Protein AF-0000000084522392 (afdb_homodimer)

Sequence (200 aa):
MKLTELQIQESIAELSGWKRKDEKWIEKKYRFKEFLDGIEFVNQVAHLSERLVHHPMIAIDYKLVTLRLTTWSAGGLTELDIQSAREMDEIYKRQQAPLIMKLTELQIQESIAELSGWKRKDEKWIEKKYRFKEFLDGIEFVNQVAHLSERLVHHPMIAIDYKLVTLRLTTWSAGGLTELDIQSAREMDEIYKRQQAPLI

Organism: Aneurinibacillus migulanus (NCBI:txid47500)

Solvent-accessible surface area (backbone atoms only — not comparable to full-atom values): 10961 Å² total; per-residue (Å²): 113,61,56,49,74,68,55,46,53,56,53,42,73,72,36,84,76,46,38,78,41,85,91,38,33,38,35,35,77,46,81,41,95,42,49,67,56,39,52,50,50,50,52,53,48,49,54,52,19,61,75,67,71,53,68,49,39,38,35,34,56,61,32,35,38,36,42,33,37,49,34,76,92,63,71,16,43,30,65,66,41,54,54,48,51,54,52,48,49,50,52,52,54,60,69,67,44,72,82,125,113,60,56,49,73,67,57,46,52,57,53,42,72,71,37,83,75,45,38,77,41,82,91,37,31,36,34,37,77,46,79,41,96,41,50,66,57,38,51,50,51,50,51,54,46,50,54,51,19,61,74,68,72,51,68,50,39,38,36,36,54,62,33,35,37,35,41,32,37,50,33,76,92,62,71,18,41,29,66,65,43,55,52,48,51,54,52,47,49,50,53,52,53,59,68,68,44,72,83,123

InterPro domains:
  IPR001533 Pterin 4 alpha carbinolamine dehydratase [PF01329] (2-91)
  IPR001533 Pterin 4 alpha carbinolamine dehydratase [PTHR12599] (13-94)
  IPR036428 Pterin 4 alpha carbinolamine dehydratase superfamily [G3DSA:3.30.1360.20] (1-98)
  IPR036428 Pterin 4 alpha carbinolamine dehydratase superfamily [SSF55248] (2-93)

Structure (mmCIF, N/CA/C/O backbone):
data_AF-0000000084522392-model_v1
#
loop_
_entity.id
_entity.type
_entity.pdbx_description
1 polymer '4a-hydroxytetrahydrobiopterin dehydratase'
#
loop_
_atom_site.group_PDB
_atom_site.id
_atom_site.type_symbol
_atom_site.label_atom_id
_atom_site.label_alt_id
_atom_site.label_comp_id
_atom_site.label_asym_id
_atom_site.label_entity_id
_atom_site.label_seq_id
_atom_site.pdbx_PDB_ins_code
_atom_site.Cartn_x
_atom_site.Cartn_y
_atom_site.Cartn_z
_atom_site.occupancy
_atom_site.B_iso_or_equiv
_atom_site.auth_seq_id
_atom_site.auth_comp_id
_atom_site.auth_asym_id
_atom_site.auth_atom_id
_atom_site.pdbx_PDB_model_num
ATOM 1 N N . MET A 1 1 ? 7.266 21.75 13.789 1 91.62 1 MET A N 1
ATOM 2 C CA . MET A 1 1 ? 7.383 21.453 15.211 1 91.62 1 MET A CA 1
ATOM 3 C C . MET A 1 1 ? 6.445 20.328 15.609 1 91.62 1 MET A C 1
ATOM 5 O O . MET A 1 1 ? 5.324 20.234 15.109 1 91.62 1 MET A O 1
ATOM 9 N N . LYS A 1 2 ? 7 19.516 16.578 1 96.88 2 LYS A N 1
ATOM 10 C CA . LYS A 1 2 ? 6.172 18.422 17.078 1 96.88 2 LYS A CA 1
ATOM 11 C C . LYS A 1 2 ? 4.992 18.969 17.891 1 96.88 2 LYS A C 1
ATOM 13 O O . LYS A 1 2 ? 5.148 19.875 18.688 1 96.88 2 LYS A O 1
ATOM 18 N N . LEU A 1 3 ? 3.824 18.391 17.672 1 97.38 3 LEU A N 1
ATOM 19 C CA . LEU A 1 3 ? 2.621 18.797 18.406 1 97.38 3 LEU A CA 1
ATOM 20 C C . LEU A 1 3 ? 2.639 18.25 19.828 1 97.38 3 LEU A C 1
ATOM 22 O O . LEU A 1 3 ? 3.197 17.188 20.078 1 97.38 3 LEU A O 1
ATOM 26 N N . THR A 1 4 ? 1.979 18.938 20.703 1 96.06 4 THR A N 1
ATOM 27 C CA . THR A 1 4 ? 1.782 18.453 22.062 1 96.06 4 THR A CA 1
ATOM 28 C C . THR A 1 4 ? 0.646 17.438 22.109 1 96.06 4 THR A C 1
ATOM 30 O O . THR A 1 4 ? -0.161 17.344 21.172 1 96.06 4 THR A O 1
ATOM 33 N N . GLU A 1 5 ? 0.667 16.688 23.203 1 95.56 5 GLU A N 1
ATOM 34 C CA . GLU A 1 5 ? -0.391 15.703 23.359 1 95.56 5 GLU A CA 1
ATOM 35 C C . GLU A 1 5 ? -1.771 16.344 23.312 1 95.56 5 GLU A C 1
ATOM 37 O O . GLU A 1 5 ? -2.697 15.797 22.703 1 95.56 5 GLU A O 1
ATOM 42 N N . LEU A 1 6 ? -1.962 17.484 23.891 1 96.12 6 LEU A N 1
ATOM 43 C CA . LEU A 1 6 ? -3.234 18.203 23.875 1 96.12 6 LEU A CA 1
ATOM 44 C C . LEU A 1 6 ? -3.592 18.625 22.453 1 96.12 6 LEU A C 1
ATOM 46 O O . LEU A 1 6 ? -4.738 18.469 22.016 1 96.12 6 LEU A O 1
ATOM 50 N N . GLN A 1 7 ? -2.625 19.172 21.703 1 96.44 7 GLN A N 1
ATOM 51 C CA . GLN A 1 7 ? -2.834 19.562 20.312 1 96.44 7 GLN A CA 1
ATOM 52 C C . GLN A 1 7 ? -3.23 18.375 19.453 1 96.44 7 GLN A C 1
ATOM 54 O O . GLN A 1 7 ? -4.109 18.484 18.594 1 96.44 7 GLN A O 1
ATOM 59 N N . ILE A 1 8 ? -2.615 17.266 19.672 1 95.81 8 ILE A N 1
ATOM 60 C CA . ILE A 1 8 ? -2.893 16.047 18.922 1 95.81 8 ILE A CA 1
ATOM 61 C C . ILE A 1 8 ? -4.324 15.586 19.203 1 95.81 8 ILE A C 1
ATOM 63 O O . ILE A 1 8 ? -5.074 15.289 18.266 1 95.81 8 ILE A O 1
ATOM 67 N N . GLN A 1 9 ? -4.652 15.547 20.422 1 94.5 9 GLN A N 1
ATOM 68 C CA . GLN A 1 9 ? -5.992 15.117 20.812 1 94.5 9 GLN A CA 1
ATOM 69 C C . GLN A 1 9 ? -7.059 16 20.172 1 94.5 9 GLN A C 1
ATOM 71 O O . GLN A 1 9 ? -8.055 15.5 19.656 1 94.5 9 GLN A O 1
ATOM 76 N N . GLU A 1 10 ? -6.848 17.281 20.203 1 95.94 10 GLU A N 1
ATOM 77 C CA . GLU A 1 10 ? -7.789 18.219 19.609 1 95.94 10 GLU A CA 1
ATOM 78 C C . GLU A 1 10 ? -7.875 18.047 18.094 1 95.94 10 GLU A C 1
ATOM 80 O O . GLU A 1 10 ? -8.969 18.078 17.531 1 95.94 10 GLU A O 1
ATOM 85 N N . SER A 1 11 ? -6.711 17.906 17.5 1 95.69 11 SER A N 1
ATOM 86 C CA . SER A 1 11 ? -6.656 17.766 16.047 1 95.69 11 SER A CA 1
ATOM 87 C C . SER A 1 11 ? -7.309 16.469 15.594 1 95.69 11 SER A C 1
ATOM 89 O O . SER A 1 11 ? -8.078 16.453 14.633 1 95.69 11 SER A O 1
ATOM 91 N N . ILE A 1 12 ? -7.051 15.359 16.266 1 95.19 12 ILE A N 1
ATOM 92 C CA . ILE A 1 12 ? -7.562 14.047 15.891 1 95.19 12 ILE A CA 1
ATOM 93 C C . ILE A 1 12 ? -9.078 14.016 16.078 1 95.19 12 ILE A C 1
ATOM 95 O O . ILE A 1 12 ? -9.789 13.383 15.289 1 95.19 12 ILE A O 1
ATOM 99 N N . ALA A 1 13 ? -9.539 14.742 17.062 1 95.19 13 ALA A N 1
ATOM 100 C CA . ALA A 1 13 ? -10.977 14.812 17.312 1 95.19 13 ALA A CA 1
ATOM 101 C C . ALA A 1 13 ? -11.711 15.414 16.125 1 95.19 13 ALA A C 1
ATOM 103 O O . ALA A 1 13 ? -12.891 15.117 15.906 1 95.19 13 ALA A O 1
ATOM 104 N N . GLU A 1 14 ? -11.023 16.188 15.367 1 95.12 14 GLU A N 1
ATOM 105 C CA . GLU A 1 14 ? -11.633 16.844 14.219 1 95.12 14 GLU A CA 1
ATOM 106 C C . GLU A 1 14 ? -11.5 16 12.953 1 95.12 14 GLU A C 1
ATOM 108 O O . GLU A 1 14 ? -12.133 16.297 11.938 1 95.12 14 GLU A O 1
ATOM 113 N N . LEU A 1 15 ? -10.688 15.016 13.008 1 95.75 15 LEU A N 1
ATOM 114 C CA . LEU A 1 15 ? -10.438 14.133 11.875 1 95.75 15 LEU A CA 1
ATOM 115 C C . LEU A 1 15 ? -11.281 12.867 11.977 1 95.75 15 LEU A C 1
ATOM 117 O O . LEU A 1 15 ? -10.961 11.969 12.758 1 95.75 15 LEU A O 1
ATOM 121 N N . SER A 1 16 ? -12.273 12.773 11.258 1 93.12 16 SER A N 1
ATOM 122 C CA . SER A 1 16 ? -13.164 11.617 11.328 1 93.12 16 SER A CA 1
ATOM 123 C C . SER A 1 16 ? -12.438 10.336 10.93 1 93.12 16 SER A C 1
ATOM 125 O O . SER A 1 16 ? -11.859 10.258 9.844 1 93.12 16 SER A O 1
ATOM 127 N N . GLY A 1 17 ? -12.43 9.367 11.883 1 97.19 17 GLY A N 1
ATOM 128 C CA . GLY A 1 17 ? -11.961 8.031 11.539 1 97.19 17 GLY A CA 1
ATOM 129 C C . GLY A 1 17 ? -10.477 7.836 11.789 1 97.19 17 GLY A C 1
ATOM 130 O O . GLY A 1 17 ? -9.984 6.703 11.82 1 97.19 17 GLY A O 1
ATOM 131 N N . TRP A 1 18 ? -9.727 8.898 11.945 1 98.44 18 TRP A N 1
ATOM 132 C CA . TRP A 1 18 ? -8.312 8.781 12.289 1 98.44 18 TRP A CA 1
ATOM 133 C C . TRP A 1 18 ? -8.141 8.469 13.773 1 98.44 18 TRP A C 1
ATOM 135 O O . TRP A 1 18 ? -8.852 9.016 14.617 1 98.44 18 TRP A O 1
ATOM 145 N N . LYS A 1 19 ? -7.227 7.609 14.039 1 97.38 19 LYS A N 1
ATOM 146 C CA . LYS A 1 19 ? -6.953 7.211 15.414 1 97.38 19 LYS A CA 1
ATOM 147 C C . LYS A 1 19 ? -5.453 7.25 15.711 1 97.38 19 LYS A C 1
ATOM 149 O O . LYS A 1 19 ? -4.633 7.086 14.805 1 97.38 19 LYS A O 1
ATOM 154 N N . ARG A 1 20 ? -5.219 7.379 16.938 1 95.75 20 ARG A N 1
ATOM 155 C CA . ARG A 1 20 ? -3.832 7.266 17.375 1 95.75 20 ARG A CA 1
ATOM 156 C C . ARG A 1 20 ? -3.359 5.816 17.328 1 95.75 20 ARG A C 1
ATOM 158 O O . ARG A 1 20 ? -4.094 4.906 17.719 1 95.75 20 ARG A O 1
ATOM 165 N N . LYS A 1 21 ? -2.246 5.715 16.75 1 94.56 21 LYS A N 1
ATOM 166 C CA . LYS A 1 21 ? -1.525 4.445 16.797 1 94.56 21 LYS A CA 1
ATOM 167 C C . LYS A 1 21 ? -0.198 4.602 17.547 1 94.56 21 LYS A C 1
ATOM 169 O O . LYS A 1 21 ? 0.669 5.367 17.109 1 94.56 21 LYS A O 1
ATOM 174 N N . ASP A 1 22 ? -0.098 3.947 18.625 1 88.69 22 ASP A N 1
ATOM 175 C CA . ASP A 1 22 ? 1.018 4.121 19.547 1 88.69 22 ASP A CA 1
ATOM 176 C C . ASP A 1 22 ? 1.24 5.602 19.875 1 88.69 22 ASP A C 1
ATOM 178 O O . ASP A 1 22 ? 0.281 6.363 20 1 88.69 22 ASP A O 1
ATOM 182 N N . GLU A 1 23 ? 2.518 6.184 20.062 1 87.75 23 GLU A N 1
ATOM 183 C CA . GLU A 1 23 ? 2.795 7.559 20.469 1 87.75 23 GLU A CA 1
ATOM 184 C C . GLU A 1 23 ? 3.092 8.445 19.266 1 87.75 23 GLU A C 1
ATOM 186 O O . GLU A 1 23 ? 2.93 9.664 19.328 1 87.75 23 GLU A O 1
ATOM 191 N N . LYS A 1 24 ? 3.326 7.809 18.172 1 95.5 24 LYS A N 1
ATOM 192 C CA . LYS A 1 24 ? 3.953 8.633 17.141 1 95.5 24 LYS A CA 1
ATOM 193 C C . LYS A 1 24 ? 3.111 8.656 15.867 1 95.5 24 LYS A C 1
ATOM 195 O O . LYS A 1 24 ? 3.383 9.438 14.953 1 95.5 24 LYS A O 1
ATOM 200 N N . TRP A 1 25 ? 2.01 7.836 15.867 1 97.88 25 TRP A N 1
ATOM 201 C CA . TRP A 1 25 ? 1.344 7.656 14.578 1 97.88 25 TRP A CA 1
ATOM 202 C C . TRP A 1 25 ? -0.15 7.941 14.695 1 97.88 25 TRP A C 1
ATOM 204 O O . TRP A 1 25 ? -0.742 7.758 15.758 1 97.88 25 TRP A O 1
ATOM 214 N N . ILE A 1 26 ? -0.669 8.406 13.594 1 98.38 26 ILE A N 1
ATOM 215 C CA . ILE A 1 26 ? -2.109 8.305 13.383 1 98.38 26 ILE A CA 1
ATOM 216 C C . ILE A 1 26 ? -2.395 7.395 12.188 1 98.38 26 ILE A C 1
ATOM 218 O O . ILE A 1 26 ? -1.556 7.258 11.297 1 98.38 26 ILE A O 1
ATOM 222 N N . GLU A 1 27 ? -3.551 6.797 12.234 1 98.81 27 GLU A N 1
ATOM 223 C CA . GLU A 1 27 ? -3.906 5.793 11.234 1 98.81 27 GLU A CA 1
ATOM 224 C C . GLU A 1 27 ? -5.387 5.871 10.883 1 98.81 27 GLU A C 1
ATOM 226 O O . GLU A 1 27 ? -6.223 6.168 11.734 1 98.81 27 GLU A O 1
ATOM 231 N N . LYS A 1 28 ? -5.707 5.637 9.648 1 98.81 28 LYS A N 1
ATOM 232 C CA . LYS A 1 28 ? -7.094 5.496 9.211 1 98.81 28 LYS A CA 1
ATOM 233 C C . LYS A 1 28 ? -7.223 4.434 8.125 1 98.81 28 LYS A C 1
ATOM 235 O O . LYS A 1 28 ? -6.344 4.301 7.27 1 98.81 28 LYS A O 1
ATOM 240 N N . LYS A 1 29 ? -8.312 3.723 8.164 1 98.88 29 LYS A N 1
ATOM 241 C CA . LYS A 1 29 ? -8.664 2.715 7.172 1 98.88 29 LYS A CA 1
ATOM 242 C C . LYS A 1 29 ? -9.766 3.215 6.246 1 98.88 29 LYS A C 1
ATOM 244 O O . LYS A 1 29 ? -10.719 3.852 6.699 1 98.88 29 LYS A O 1
ATOM 249 N N . TYR A 1 30 ? -9.578 2.994 5.02 1 98.88 30 TYR A N 1
ATOM 250 C CA . TYR A 1 30 ? -10.539 3.311 3.975 1 98.88 30 TYR A CA 1
ATOM 251 C C . TYR A 1 30 ? -10.992 2.049 3.244 1 98.88 30 TYR A C 1
ATOM 253 O O . TYR A 1 30 ? -10.156 1.259 2.791 1 98.88 30 TYR A O 1
ATOM 261 N N . ARG A 1 31 ? -12.297 1.868 3.078 1 98.69 31 ARG A N 1
ATOM 262 C CA . ARG A 1 31 ? -12.844 0.704 2.387 1 98.69 31 ARG A CA 1
ATOM 263 C C . ARG A 1 31 ? -13.43 1.095 1.036 1 98.69 31 ARG A C 1
ATOM 265 O O . ARG A 1 31 ? -13.992 2.184 0.889 1 98.69 31 ARG A O 1
ATOM 272 N N . PHE A 1 32 ? -13.25 0.181 0.11 1 98.81 32 PHE A N 1
ATOM 273 C CA . PHE A 1 32 ? -13.742 0.41 -1.243 1 98.81 32 PHE A CA 1
ATOM 274 C C . PHE A 1 32 ? -14.586 -0.766 -1.719 1 98.81 32 PHE A C 1
ATOM 276 O O . PHE A 1 32 ? -14.484 -1.87 -1.181 1 98.81 32 PHE A O 1
ATOM 283 N N . LYS A 1 33 ? -15.422 -0.567 -2.668 1 97.75 33 LYS A N 1
ATOM 284 C CA . LYS A 1 33 ? -16.266 -1.62 -3.234 1 97.75 33 LYS A CA 1
ATOM 285 C C . LYS A 1 33 ? -15.461 -2.512 -4.18 1 97.75 33 LYS A C 1
ATOM 287 O O . LYS A 1 33 ? -15.688 -3.723 -4.242 1 97.75 33 LYS A O 1
ATOM 292 N N . GLU A 1 34 ? -14.539 -1.899 -4.898 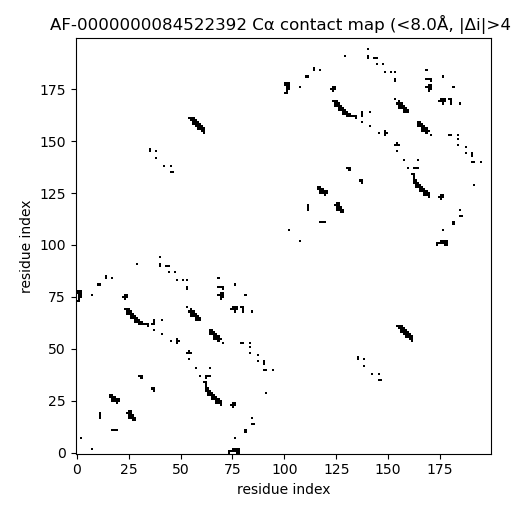1 98.44 34 GLU A N 1
ATOM 293 C CA . GLU A 1 34 ? -13.695 -2.619 -5.848 1 98.44 34 GLU A CA 1
ATOM 294 C C . GLU A 1 34 ? -12.219 -2.402 -5.551 1 98.44 34 GLU A C 1
ATOM 296 O O . GLU A 1 34 ? -11.82 -1.316 -5.121 1 98.44 34 GLU A O 1
ATOM 301 N N . PHE A 1 35 ? -11.438 -3.393 -5.926 1 98.81 35 PHE A N 1
ATOM 302 C CA . PHE A 1 35 ? -10 -3.379 -5.664 1 98.81 35 PHE A CA 1
ATOM 303 C C . PHE A 1 35 ? -9.336 -2.197 -6.359 1 98.81 35 PHE A C 1
ATOM 305 O O . PHE A 1 35 ? -8.586 -1.441 -5.734 1 98.81 35 PHE A O 1
ATOM 312 N N . LEU A 1 36 ? -9.68 -1.991 -7.582 1 98.88 36 LEU A N 1
ATOM 313 C CA . LEU A 1 36 ? -8.992 -0.96 -8.352 1 98.88 36 LEU A CA 1
ATOM 314 C C . LEU A 1 36 ? -9.445 0.432 -7.922 1 98.88 36 LEU A C 1
ATOM 316 O O . LEU A 1 36 ? -8.766 1.422 -8.195 1 98.88 36 LEU A O 1
ATOM 320 N N . ASP A 1 37 ? -10.594 0.579 -7.262 1 98.75 37 ASP A N 1
ATOM 321 C CA . ASP A 1 37 ? -10.961 1.863 -6.676 1 98.75 37 ASP A CA 1
ATOM 322 C C . ASP A 1 37 ? -9.992 2.254 -5.559 1 98.75 37 ASP A C 1
ATOM 324 O O . ASP A 1 37 ? -9.648 3.43 -5.414 1 98.75 37 ASP A O 1
ATOM 328 N N . GLY A 1 38 ? -9.641 1.281 -4.758 1 98.94 38 GLY A N 1
ATOM 329 C CA . GLY A 1 38 ? -8.633 1.534 -3.736 1 98.94 38 GLY A CA 1
ATOM 330 C C . GLY A 1 38 ? -7.289 1.936 -4.309 1 98.94 38 GLY A C 1
ATOM 331 O O . GLY A 1 38 ? -6.625 2.83 -3.781 1 98.94 38 GLY A O 1
ATOM 332 N N . ILE A 1 39 ? -6.949 1.281 -5.418 1 98.94 39 ILE A N 1
ATOM 333 C CA . ILE A 1 39 ? -5.691 1.598 -6.086 1 98.94 39 ILE A CA 1
ATOM 334 C C . ILE A 1 39 ? -5.734 3.031 -6.609 1 98.94 39 ILE A C 1
ATOM 336 O O . ILE A 1 39 ? -4.746 3.764 -6.512 1 98.94 39 ILE A O 1
ATOM 340 N N . GLU A 1 40 ? -6.852 3.404 -7.109 1 98.94 40 GLU A N 1
ATOM 341 C CA . GLU A 1 40 ? -7.004 4.777 -7.578 1 98.94 40 GLU A CA 1
ATOM 342 C C . GLU A 1 40 ? -6.867 5.773 -6.43 1 98.94 40 GLU A C 1
ATOM 344 O O . GLU A 1 40 ? -6.246 6.824 -6.582 1 98.94 40 GLU A O 1
ATOM 349 N N . PHE A 1 41 ? -7.461 5.512 -5.309 1 98.94 41 PHE A N 1
ATOM 350 C CA . PHE A 1 41 ? -7.305 6.328 -4.113 1 98.94 41 PHE A CA 1
ATOM 351 C C . PHE A 1 41 ? -5.832 6.473 -3.742 1 98.94 41 PHE A C 1
ATOM 353 O O . PHE A 1 41 ? -5.359 7.582 -3.484 1 98.94 41 PHE A O 1
ATOM 360 N N . VAL A 1 42 ? -5.098 5.391 -3.791 1 99 42 VAL A N 1
ATOM 361 C CA . VAL A 1 42 ? -3.676 5.379 -3.455 1 99 42 VAL A CA 1
ATOM 362 C C . VAL A 1 42 ? -2.906 6.262 -4.438 1 99 42 VAL A C 1
ATOM 364 O O . VAL A 1 42 ? -1.999 6.996 -4.039 1 99 42 VAL A O 1
ATOM 367 N N . ASN A 1 43 ? -3.287 6.18 -5.691 1 98.94 43 ASN A N 1
ATOM 368 C CA . ASN A 1 43 ? -2.656 7.043 -6.684 1 98.94 43 ASN A CA 1
ATOM 369 C C . ASN A 1 43 ? -2.84 8.516 -6.344 1 98.94 43 ASN A C 1
ATOM 371 O O . ASN A 1 43 ? -1.883 9.297 -6.395 1 98.94 43 ASN A O 1
ATOM 375 N N . GLN A 1 44 ? -4.012 8.875 -6 1 98.94 44 GLN A N 1
ATOM 376 C CA . GLN A 1 44 ? -4.301 10.266 -5.672 1 98.94 44 GLN A CA 1
ATOM 377 C C . GLN A 1 44 ? -3.578 10.695 -4.398 1 98.94 44 GLN A C 1
ATOM 379 O O . GLN A 1 44 ? -3.008 11.781 -4.34 1 98.94 44 GLN A O 1
ATOM 384 N N . VAL A 1 45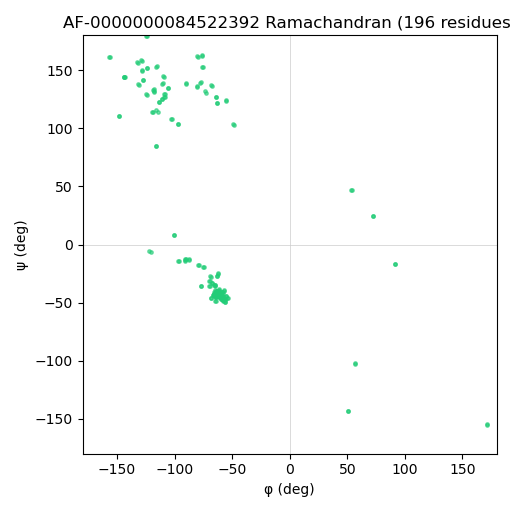 ? -3.605 9.875 -3.447 1 98.94 45 VAL A N 1
ATOM 385 C CA . VAL A 1 45 ? -2.898 10.125 -2.197 1 98.94 45 VAL A CA 1
ATOM 386 C C . VAL A 1 45 ? -1.405 10.297 -2.475 1 98.94 45 VAL A C 1
ATOM 388 O O . VAL A 1 45 ? -0.75 11.156 -1.883 1 98.94 45 VAL A O 1
ATOM 391 N N . ALA A 1 46 ? -0.855 9.5 -3.354 1 98.94 46 ALA A N 1
ATOM 392 C CA . ALA A 1 46 ? 0.568 9.555 -3.682 1 98.94 46 ALA A CA 1
ATOM 393 C C . ALA A 1 46 ? 0.943 10.898 -4.293 1 98.94 46 ALA A C 1
ATOM 395 O O . ALA A 1 46 ? 1.977 11.477 -3.951 1 98.94 46 ALA A O 1
ATOM 396 N N . HIS A 1 47 ? 0.146 11.336 -5.168 1 98.88 47 HIS A N 1
ATOM 397 C CA . HIS A 1 47 ? 0.429 12.625 -5.781 1 98.88 47 HIS A CA 1
ATOM 398 C C . HIS A 1 47 ? 0.323 13.758 -4.766 1 98.88 47 HIS A C 1
ATOM 400 O O . HIS A 1 47 ? 1.132 14.688 -4.781 1 98.88 47 HIS A O 1
ATOM 406 N N . LEU A 1 48 ? -0.689 13.734 -3.92 1 98.94 48 LEU A N 1
ATOM 407 C CA . LEU A 1 48 ? -0.77 14.688 -2.818 1 98.94 48 LEU A CA 1
ATOM 408 C C . LEU A 1 48 ? 0.5 14.648 -1.976 1 98.94 48 LEU A C 1
ATOM 410 O O . LEU A 1 48 ? 1.033 15.695 -1.604 1 98.94 48 LEU A O 1
ATOM 414 N N . SER A 1 49 ? 0.97 13.469 -1.634 1 98.88 49 SER A N 1
ATOM 415 C CA . SER A 1 49 ? 2.141 13.266 -0.786 1 98.88 49 SER A CA 1
ATOM 416 C C . SER A 1 49 ? 3.379 13.922 -1.386 1 98.88 49 SER A C 1
ATOM 418 O O . SER A 1 49 ? 4.18 14.523 -0.667 1 98.88 49 SER A O 1
ATOM 420 N N . GLU A 1 50 ? 3.498 13.781 -2.707 1 98.88 50 GLU A N 1
ATOM 421 C CA . GLU A 1 50 ? 4.613 14.43 -3.391 1 98.88 50 GLU A CA 1
ATOM 422 C C . GLU A 1 50 ? 4.512 15.945 -3.285 1 98.88 50 GLU A C 1
ATOM 424 O O . GLU A 1 50 ? 5.516 16.625 -3.055 1 98.88 50 GLU A O 1
ATOM 429 N N . ARG A 1 51 ? 3.307 16.453 -3.461 1 98.62 51 ARG A N 1
ATOM 430 C CA . ARG A 1 51 ? 3.09 17.891 -3.393 1 98.62 51 ARG A CA 1
ATOM 431 C C . ARG A 1 51 ? 3.428 18.438 -2.008 1 98.62 51 ARG A C 1
ATOM 433 O O . ARG A 1 51 ? 4.039 19.5 -1.883 1 98.62 51 ARG A O 1
ATOM 440 N N . LEU A 1 52 ? 3.084 17.719 -1.008 1 98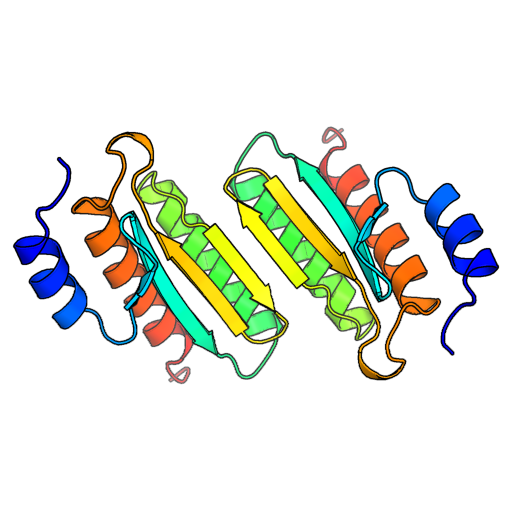.38 52 LEU A N 1
ATOM 441 C CA . LEU A 1 52 ? 3.271 18.156 0.371 1 98.38 52 LEU A CA 1
ATOM 442 C C . LEU A 1 52 ? 4.656 17.781 0.879 1 98.38 52 LEU A C 1
ATOM 444 O O . LEU A 1 52 ? 5.07 18.219 1.956 1 98.38 52 LEU A O 1
ATOM 448 N N . VAL A 1 53 ? 5.32 16.906 0.096 1 98 53 VAL A N 1
ATOM 449 C CA . VAL A 1 53 ? 6.594 16.328 0.498 1 98 53 VAL A CA 1
ATOM 450 C C . VAL A 1 53 ? 6.453 15.672 1.871 1 98 53 VAL A C 1
ATOM 452 O O . VAL A 1 53 ? 7.273 15.898 2.762 1 98 53 VAL A O 1
ATOM 455 N N . HIS A 1 54 ? 5.438 14.914 2.041 1 98.75 54 HIS A N 1
ATOM 456 C CA . HIS A 1 54 ? 5.082 14.172 3.242 1 98.75 54 HIS A CA 1
ATOM 457 C C . HIS A 1 54 ? 4.352 12.875 2.891 1 98.75 54 HIS A C 1
ATOM 459 O O . HIS A 1 54 ? 3.211 12.914 2.422 1 98.75 54 HIS A O 1
ATOM 465 N N . HIS A 1 55 ? 5.043 11.781 3.133 1 98.88 55 HIS A N 1
ATOM 466 C CA . HIS A 1 55 ? 4.559 10.516 2.596 1 98.88 55 HIS A CA 1
ATOM 467 C C . HIS A 1 55 ? 4.023 9.617 3.703 1 98.88 55 HIS A C 1
ATOM 469 O O . HIS A 1 55 ? 4.711 9.383 4.699 1 98.88 55 HIS A O 1
ATOM 475 N N . PRO A 1 56 ? 2.861 9.125 3.533 1 98.88 56 PRO A N 1
ATOM 476 C CA . PRO A 1 56 ? 2.338 8.133 4.477 1 98.88 56 PRO A CA 1
ATOM 477 C C . PRO A 1 56 ? 2.943 6.746 4.273 1 98.88 56 PRO A C 1
ATOM 479 O O . PRO A 1 56 ? 3.516 6.465 3.219 1 98.88 56 PRO A O 1
ATOM 482 N N . MET A 1 57 ? 2.822 5.898 5.266 1 98.88 57 MET A N 1
ATOM 483 C CA . MET A 1 57 ? 2.857 4.457 5.035 1 98.88 57 MET A CA 1
ATOM 484 C C . MET A 1 57 ? 1.505 3.953 4.543 1 98.88 57 MET A C 1
ATOM 486 O O . MET A 1 57 ? 0.461 4.355 5.062 1 98.88 57 MET A O 1
ATOM 490 N N . ILE A 1 58 ? 1.497 3.111 3.547 1 99 58 ILE A N 1
ATOM 491 C CA . ILE A 1 58 ? 0.265 2.646 2.92 1 99 58 ILE A CA 1
ATOM 492 C C . ILE A 1 58 ? 0.213 1.12 2.951 1 99 58 ILE A C 1
ATOM 494 O O . ILE A 1 58 ? 1.178 0.452 2.572 1 99 58 ILE A O 1
ATOM 498 N N . ALA A 1 59 ? -0.815 0.589 3.41 1 98.94 59 ALA A N 1
ATOM 499 C CA . ALA A 1 59 ? -1.104 -0.837 3.285 1 98.94 59 ALA A CA 1
ATOM 500 C C . ALA A 1 59 ? -2.385 -1.069 2.488 1 98.94 59 ALA A C 1
ATOM 502 O O . ALA A 1 59 ? -3.383 -0.373 2.689 1 98.94 59 ALA A O 1
ATOM 503 N N . ILE A 1 60 ? -2.271 -1.98 1.581 1 98.94 60 ILE A N 1
ATOM 504 C CA . ILE A 1 60 ? -3.418 -2.367 0.766 1 98.94 60 ILE A CA 1
ATOM 505 C C . ILE A 1 60 ? -3.723 -3.85 0.975 1 98.94 60 ILE A C 1
ATOM 507 O O . ILE A 1 60 ? -2.928 -4.711 0.596 1 98.94 60 ILE A O 1
ATOM 511 N N . ASP A 1 61 ? -4.789 -4.16 1.52 1 98.75 61 ASP A N 1
ATOM 512 C CA . ASP A 1 61 ? -5.328 -5.504 1.71 1 98.75 61 ASP A CA 1
ATOM 513 C C . ASP A 1 61 ? -6.637 -5.688 0.945 1 98.75 61 ASP A C 1
ATOM 515 O O . ASP A 1 61 ? -7.719 -5.559 1.521 1 98.75 61 ASP A O 1
ATOM 519 N N . TYR A 1 62 ? -6.48 -6.02 -0.249 1 98.44 62 TYR A N 1
ATOM 520 C CA . TYR A 1 62 ? -7.586 -6.113 -1.198 1 98.44 62 TYR A CA 1
ATOM 521 C C . TYR A 1 62 ? -8.344 -4.797 -1.279 1 98.44 62 TYR A C 1
ATOM 523 O O . TYR A 1 62 ? -7.844 -3.814 -1.827 1 98.44 62 TYR A O 1
ATOM 531 N N . LYS A 1 63 ? -9.492 -4.703 -0.648 1 98.81 63 LYS A N 1
ATOM 532 C CA . LYS A 1 63 ? -10.352 -3.533 -0.804 1 98.81 63 LYS A CA 1
ATOM 533 C C . LYS A 1 63 ? -10.195 -2.578 0.377 1 98.81 63 LYS A C 1
ATOM 535 O O . LYS A 1 63 ? -10.953 -1.61 0.502 1 98.81 63 LYS A O 1
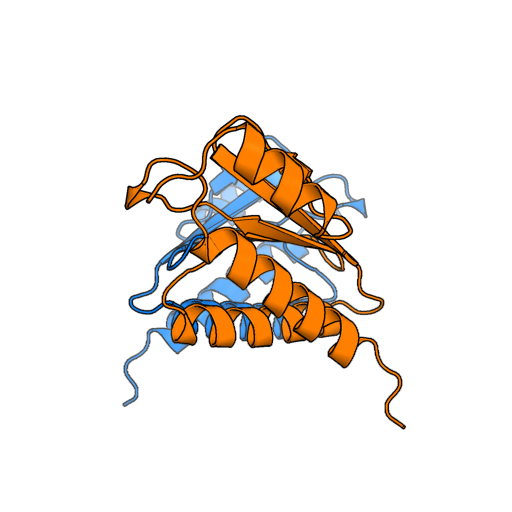ATOM 540 N N . LEU A 1 64 ? -9.242 -2.877 1.181 1 98.94 64 LEU A N 1
ATOM 541 C CA . LEU A 1 64 ? -8.969 -2.057 2.355 1 98.94 64 LEU A CA 1
ATOM 542 C C . LEU A 1 64 ? -7.617 -1.364 2.229 1 98.94 64 LEU A C 1
ATOM 544 O O . LEU A 1 64 ? -6.586 -2.025 2.061 1 98.94 64 LEU A O 1
ATOM 548 N N . VAL A 1 65 ? -7.633 0.007 2.314 1 98.94 65 VAL A N 1
ATOM 549 C CA . VAL A 1 65 ? -6.406 0.794 2.316 1 98.94 65 VAL A CA 1
ATOM 550 C C . VAL A 1 65 ? -6.195 1.423 3.691 1 98.94 65 VAL A C 1
ATOM 552 O O . VAL A 1 65 ? -7.086 2.09 4.219 1 98.94 65 VAL A O 1
ATOM 555 N N . THR A 1 66 ? -5.102 1.211 4.285 1 98.94 66 THR A N 1
ATOM 556 C CA . THR A 1 66 ? -4.715 1.82 5.551 1 98.94 66 THR A CA 1
ATOM 557 C C . THR A 1 66 ? -3.602 2.844 5.344 1 98.94 66 THR A C 1
ATOM 559 O O . THR A 1 66 ? -2.574 2.535 4.734 1 98.94 66 THR A O 1
ATOM 562 N N . LEU A 1 67 ? -3.836 4.012 5.828 1 98.94 67 LEU A N 1
ATOM 563 C CA . LEU A 1 67 ? -2.816 5.055 5.809 1 98.94 67 LEU A CA 1
ATOM 564 C C . LEU A 1 67 ? -2.314 5.352 7.219 1 98.94 67 LEU A C 1
ATOM 566 O O . LEU A 1 67 ? -3.105 5.43 8.164 1 98.94 67 LEU A O 1
ATOM 570 N N . ARG A 1 68 ? -1.068 5.539 7.391 1 98.88 68 ARG A N 1
ATOM 571 C CA . ARG A 1 68 ? -0.446 5.98 8.633 1 98.88 68 ARG A CA 1
ATOM 572 C C . ARG A 1 68 ? 0.454 7.188 8.398 1 98.88 68 ARG A C 1
ATOM 574 O O . ARG A 1 68 ? 1.181 7.242 7.402 1 98.88 68 ARG A O 1
ATOM 581 N N . LEU A 1 69 ? 0.402 8.086 9.359 1 98.81 69 LEU A N 1
ATOM 582 C CA . LEU A 1 69 ? 1.149 9.328 9.211 1 98.81 69 LEU A CA 1
ATOM 583 C C . LEU A 1 69 ? 1.971 9.625 10.461 1 98.81 69 LEU A C 1
ATOM 585 O O . LEU A 1 69 ? 1.503 9.414 11.578 1 98.81 69 LEU A O 1
ATOM 589 N N . THR A 1 70 ? 3.109 10.031 10.297 1 98.69 70 THR A N 1
ATOM 590 C CA . THR A 1 70 ? 3.994 10.656 11.273 1 98.69 70 THR A CA 1
ATOM 591 C C . THR A 1 70 ? 5.047 11.516 10.578 1 98.69 70 THR A C 1
ATOM 593 O O . THR A 1 70 ? 5.23 11.422 9.359 1 98.69 70 THR A O 1
ATOM 596 N N . THR A 1 71 ? 5.641 12.391 11.281 1 98.31 71 THR A N 1
ATOM 597 C CA . THR A 1 71 ? 6.82 13.094 10.789 1 98.31 71 THR A CA 1
ATOM 598 C C . THR A 1 71 ? 8.094 12.516 11.406 1 98.31 71 THR A C 1
ATOM 600 O O . THR A 1 71 ? 8.391 12.766 12.578 1 98.31 71 THR A O 1
ATOM 603 N N . TRP A 1 72 ? 8.867 11.805 10.625 1 97.06 72 TRP A N 1
ATOM 604 C CA . TRP A 1 72 ? 10.039 11.07 11.086 1 97.06 72 TRP A CA 1
ATOM 605 C C . TRP A 1 72 ? 11.055 12.008 11.727 1 97.06 72 TRP A C 1
ATOM 607 O O . TRP A 1 72 ? 11.555 11.742 12.828 1 97.06 72 TRP A O 1
ATOM 617 N N . SER A 1 73 ? 11.242 13.117 11.07 1 96.75 73 SER A N 1
ATOM 618 C CA . SER A 1 73 ? 12.289 14.031 11.492 1 96.75 73 SER A CA 1
ATOM 619 C C . SER A 1 73 ? 11.945 14.68 12.828 1 96.75 73 SER A C 1
ATOM 621 O O . SER A 1 73 ? 12.836 15.117 13.562 1 96.75 73 SER A O 1
ATOM 623 N N . ALA A 1 74 ? 10.68 14.812 13.133 1 97.44 74 ALA A N 1
ATOM 624 C CA . ALA A 1 74 ? 10.227 15.438 14.375 1 97.44 74 ALA A CA 1
ATOM 625 C C . ALA A 1 74 ? 10.055 14.398 15.484 1 97.44 74 ALA A C 1
ATOM 627 O O . ALA A 1 74 ? 9.898 14.75 16.656 1 97.44 74 ALA A O 1
ATOM 628 N N . GLY A 1 75 ? 10.086 13.094 15.062 1 96.69 75 GLY A N 1
ATOM 629 C CA . GLY A 1 75 ? 9.891 12.031 16.031 1 96.69 75 GLY A CA 1
ATOM 630 C C . GLY A 1 75 ? 8.461 11.922 16.531 1 96.69 75 GLY A C 1
ATOM 631 O O . GLY A 1 75 ? 8.219 11.531 17.672 1 96.69 75 GLY A O 1
ATOM 632 N N . GLY A 1 76 ? 7.516 12.391 15.719 1 97.81 76 GLY A N 1
ATOM 633 C CA . GLY A 1 76 ? 6.113 12.375 16.094 1 97.81 76 GLY A CA 1
ATOM 634 C C . GLY A 1 76 ? 5.227 13.133 15.125 1 97.81 76 GLY A C 1
ATOM 635 O O . GLY A 1 76 ? 5.523 13.203 13.93 1 97.81 76 GLY A O 1
ATOM 636 N N . LEU A 1 77 ? 4.125 13.57 15.672 1 98.44 77 LEU A N 1
ATOM 637 C CA . LEU A 1 77 ? 3.129 14.211 14.82 1 98.44 77 LEU A CA 1
ATOM 638 C C . LEU A 1 77 ? 3.365 15.711 14.742 1 98.44 77 LEU A C 1
ATOM 640 O O . LEU A 1 77 ? 3.691 16.344 15.742 1 98.44 77 LEU A O 1
ATOM 644 N N . THR A 1 78 ? 3.234 16.297 13.609 1 98.38 78 THR A N 1
ATOM 645 C CA . THR A 1 78 ? 3.273 17.734 13.352 1 98.38 78 THR A CA 1
ATOM 646 C C . THR A 1 78 ? 2.008 18.188 12.625 1 98.38 78 THR A C 1
ATOM 648 O O . THR A 1 78 ? 1.144 17.359 12.305 1 98.38 78 THR A O 1
ATOM 651 N N . GLU A 1 79 ? 1.969 19.453 12.383 1 97.69 79 GLU A N 1
ATOM 652 C CA . GLU A 1 79 ? 0.819 20 11.664 1 97.69 79 GLU A CA 1
ATOM 653 C C . GLU A 1 79 ? 0.728 19.422 10.258 1 97.69 79 GLU A C 1
ATOM 655 O O . GLU A 1 79 ? -0.365 19.297 9.695 1 97.69 79 GLU A O 1
ATOM 660 N N . LEU A 1 80 ? 1.814 19.031 9.688 1 98.31 80 LEU A N 1
ATOM 661 C CA . LEU A 1 80 ? 1.841 18.453 8.352 1 98.31 80 LEU A CA 1
ATOM 662 C C . LEU A 1 80 ? 1.087 17.125 8.32 1 98.31 80 LEU A C 1
ATOM 664 O O . LEU A 1 80 ? 0.431 16.812 7.328 1 98.31 80 LEU A O 1
ATOM 668 N N . ASP A 1 81 ? 1.147 16.391 9.352 1 98.62 81 ASP A N 1
ATOM 669 C CA . ASP A 1 81 ? 0.397 15.141 9.453 1 98.62 81 ASP A CA 1
ATOM 670 C C . ASP A 1 81 ? -1.106 15.398 9.484 1 98.62 81 ASP A C 1
ATOM 672 O O . ASP A 1 81 ? -1.877 14.703 8.82 1 98.62 81 ASP A O 1
ATOM 676 N N . ILE A 1 82 ? -1.456 16.422 10.211 1 98.44 82 ILE A N 1
ATOM 677 C CA . ILE A 1 82 ? -2.865 16.781 10.352 1 98.44 82 ILE A CA 1
ATOM 678 C C . ILE A 1 82 ? -3.398 17.297 9.016 1 98.44 82 ILE A C 1
ATOM 680 O O . ILE A 1 82 ? -4.477 16.891 8.57 1 98.44 82 ILE A O 1
ATOM 684 N N . GLN A 1 83 ? -2.645 18.156 8.414 1 98.5 83 GLN A N 1
ATOM 685 C CA . GLN A 1 83 ? -3.014 18.672 7.102 1 98.5 83 GLN A CA 1
ATOM 686 C C . GLN A 1 83 ? -3.133 17.531 6.082 1 98.5 83 GLN A C 1
ATOM 688 O O . GLN A 1 83 ? -4.102 17.484 5.32 1 98.5 83 GLN A O 1
ATOM 693 N N . SER A 1 84 ? -2.148 16.609 6.035 1 98.88 84 SER A N 1
ATOM 694 C CA . SER A 1 84 ? -2.18 15.469 5.125 1 98.88 84 SER A CA 1
ATOM 695 C C . SER A 1 84 ? -3.443 14.641 5.324 1 98.88 84 SER A C 1
ATOM 697 O O . SER A 1 84 ? -4.137 14.312 4.355 1 98.88 84 SER A O 1
ATOM 699 N N . ALA A 1 85 ? -3.713 14.367 6.523 1 98.81 85 ALA A N 1
ATOM 700 C CA . ALA A 1 85 ? -4.883 13.562 6.871 1 98.81 85 ALA A CA 1
ATOM 701 C C . ALA A 1 85 ? -6.164 14.203 6.34 1 98.81 85 ALA A C 1
ATOM 703 O O . ALA A 1 85 ? -7 13.523 5.738 1 98.81 85 ALA A O 1
ATOM 704 N N . ARG A 1 86 ? -6.305 15.477 6.578 1 98.56 86 ARG A N 1
ATOM 705 C CA . ARG A 1 86 ? -7.488 16.203 6.125 1 98.56 86 ARG A CA 1
ATOM 706 C C . ARG A 1 86 ? -7.633 16.125 4.609 1 98.56 86 ARG A C 1
ATOM 708 O O . ARG A 1 86 ? -8.727 15.875 4.094 1 98.56 86 ARG A O 1
ATOM 715 N N . GLU A 1 87 ? -6.57 16.344 3.951 1 98.75 87 GLU A N 1
ATOM 716 C CA . GLU A 1 87 ? -6.605 16.359 2.492 1 98.75 87 GLU A CA 1
ATOM 717 C C . GLU A 1 87 ? -6.824 14.961 1.932 1 98.75 87 GLU A C 1
ATOM 719 O O . GLU A 1 87 ? -7.496 14.789 0.912 1 98.75 87 GLU A O 1
ATOM 724 N N . MET A 1 88 ? -6.289 13.953 2.539 1 98.88 88 MET A N 1
ATOM 725 C CA . MET A 1 88 ? -6.527 12.578 2.129 1 98.88 88 MET A CA 1
ATOM 726 C C . MET A 1 88 ? -7.992 12.195 2.324 1 98.88 88 MET A C 1
ATOM 728 O O . MET A 1 88 ? -8.57 11.484 1.498 1 98.88 88 MET A O 1
ATOM 732 N N . ASP A 1 89 ? -8.578 12.711 3.369 1 98.56 89 ASP A N 1
ATOM 733 C CA . ASP A 1 89 ? -10.008 12.508 3.586 1 98.56 89 ASP A CA 1
ATOM 734 C C . ASP A 1 89 ? -10.836 13.141 2.467 1 98.56 89 ASP A C 1
ATOM 736 O O . ASP A 1 89 ? -11.836 12.578 2.031 1 98.56 89 ASP A O 1
ATOM 740 N N . GLU A 1 90 ? -10.445 14.273 2.09 1 98.44 90 GLU A N 1
ATOM 741 C CA . GLU A 1 90 ? -11.156 14.953 1.009 1 98.44 90 GLU A CA 1
ATOM 742 C C . GLU A 1 90 ? -11.055 14.164 -0.295 1 98.44 90 GLU A C 1
ATOM 744 O O . GLU A 1 90 ? -12.016 14.102 -1.062 1 98.44 90 GLU A O 1
ATOM 749 N N . ILE A 1 91 ? -9.906 13.633 -0.579 1 98.75 91 ILE A N 1
ATOM 750 C CA . ILE A 1 91 ? -9.719 12.789 -1.756 1 98.75 91 ILE A CA 1
ATOM 751 C C . ILE A 1 91 ? -10.703 11.617 -1.713 1 98.75 91 ILE A C 1
ATOM 753 O O . ILE A 1 91 ? -11.359 11.312 -2.711 1 98.75 91 ILE A O 1
ATOM 757 N N . TYR A 1 92 ? -10.727 10.977 -0.582 1 98.62 92 TYR A N 1
ATOM 758 C CA . TYR A 1 92 ? -11.609 9.828 -0.413 1 98.62 92 TYR A CA 1
ATOM 759 C C . TYR A 1 92 ? -13.062 10.227 -0.657 1 98.62 92 TYR A C 1
ATOM 761 O O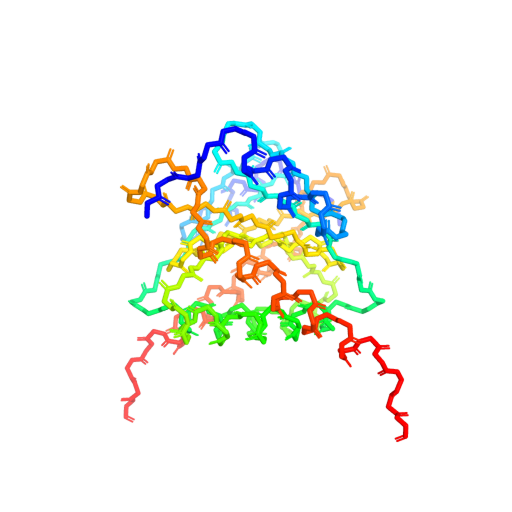 . TYR A 1 92 ? -13.789 9.531 -1.38 1 98.62 92 TYR A O 1
ATOM 769 N N . LYS A 1 93 ? -13.5 11.312 -0.049 1 97.88 93 LYS A N 1
ATOM 770 C CA . LYS A 1 93 ? -14.875 11.789 -0.191 1 97.88 93 LYS A CA 1
ATOM 771 C C . LYS A 1 93 ? -15.211 12.078 -1.652 1 97.88 93 LYS A C 1
ATOM 773 O O . LYS A 1 93 ? -16.281 11.703 -2.133 1 97.88 93 LYS A O 1
ATOM 778 N N . ARG A 1 94 ? -14.336 12.711 -2.32 1 98 94 ARG A N 1
ATOM 779 C CA . ARG A 1 94 ? -14.547 13.055 -3.723 1 98 94 ARG A CA 1
ATOM 780 C C . ARG A 1 94 ? -14.688 11.797 -4.578 1 98 94 ARG A C 1
ATOM 782 O O . ARG A 1 94 ? -15.5 11.758 -5.5 1 98 94 ARG A O 1
ATOM 789 N N . GLN A 1 95 ? -13.875 10.789 -4.273 1 97.44 95 GLN A N 1
ATOM 790 C CA . GLN A 1 95 ? -13.898 9.562 -5.059 1 97.44 95 GLN A CA 1
ATOM 791 C C . GLN A 1 95 ? -15.188 8.789 -4.824 1 97.44 95 GLN A C 1
ATOM 793 O O . GLN A 1 95 ? -15.688 8.109 -5.727 1 97.44 95 GLN A O 1
ATOM 798 N N . GLN A 1 96 ? -15.695 8.906 -3.654 1 94.88 96 GLN A N 1
ATOM 799 C CA . GLN A 1 96 ? -16.906 8.172 -3.305 1 94.88 96 GLN A CA 1
ATOM 800 C C . GLN A 1 96 ? -18.156 8.859 -3.871 1 94.88 96 GLN A C 1
ATOM 802 O O . GLN A 1 96 ? -19.234 8.258 -3.916 1 94.88 96 GLN A O 1
ATOM 807 N N . ALA A 1 97 ? -17.938 10.07 -4.203 1 89.38 97 ALA A N 1
ATOM 808 C CA . ALA A 1 97 ? -19.078 10.828 -4.719 1 89.38 97 ALA A CA 1
ATOM 809 C C . ALA A 1 97 ? -19.578 10.234 -6.031 1 89.38 97 ALA A C 1
ATOM 811 O O . ALA A 1 97 ? -18.781 9.875 -6.902 1 89.38 97 ALA A O 1
ATOM 812 N N . PRO A 1 98 ? -20.859 9.977 -6.004 1 77.81 98 PRO A N 1
ATOM 813 C CA . PRO A 1 98 ? -21.422 9.477 -7.258 1 77.81 98 PRO A CA 1
ATOM 814 C C . PRO A 1 98 ? -21.156 10.406 -8.438 1 77.81 98 PRO A C 1
ATOM 816 O O . PRO A 1 98 ? -21.047 11.625 -8.266 1 77.81 98 PRO A O 1
ATOM 819 N N . LEU A 1 99 ? -20.578 9.891 -9.406 1 66.12 99 LEU A N 1
ATOM 820 C CA . LEU A 1 99 ? -20.469 10.711 -10.602 1 66.12 99 LEU A CA 1
ATOM 821 C C . LEU A 1 99 ? -21.812 11.336 -10.977 1 66.12 99 LEU A C 1
ATOM 823 O O . LEU A 1 99 ? -22.812 10.625 -11.086 1 66.12 99 LEU A O 1
ATOM 827 N N . ILE A 1 100 ? -21.922 12.547 -10.68 1 45.84 100 ILE A N 1
ATOM 828 C CA . ILE A 1 100 ? -23.172 13.18 -11.086 1 45.84 100 ILE A CA 1
ATOM 829 C C . ILE A 1 100 ? -23.297 13.117 -12.609 1 45.84 100 ILE A C 1
ATOM 831 O O . ILE A 1 100 ? -22.297 13.188 -13.328 1 45.84 100 ILE A O 1
ATOM 835 N N . MET B 1 1 ? -4.816 -26.281 -5.629 1 91.69 1 MET B N 1
ATOM 836 C CA . MET B 1 1 ? -4.383 -27.141 -4.523 1 91.69 1 MET B CA 1
ATOM 837 C C . MET B 1 1 ? -3.201 -26.516 -3.787 1 91.69 1 MET B C 1
ATOM 839 O O . MET B 1 1 ? -2.332 -25.906 -4.406 1 91.69 1 MET B O 1
ATOM 843 N N . LYS B 1 2 ? -3.246 -26.766 -2.443 1 97 2 LYS B N 1
ATOM 844 C CA . LYS B 1 2 ? -2.133 -26.281 -1.64 1 97 2 LYS B CA 1
ATOM 845 C C . LYS B 1 2 ? -0.844 -27.031 -1.961 1 97 2 LYS B C 1
ATOM 847 O O . LYS B 1 2 ? -0.852 -28.25 -2.1 1 97 2 LYS B O 1
ATOM 852 N N . LEU B 1 3 ? 0.264 -26.312 -2.08 1 97.44 3 LEU B N 1
ATOM 853 C CA . LEU B 1 3 ? 1.563 -26.906 -2.367 1 97.44 3 LEU B CA 1
ATOM 854 C C . LEU B 1 3 ? 2.137 -27.594 -1.127 1 97.44 3 LEU B C 1
ATOM 856 O O . LEU B 1 3 ? 1.881 -27.156 -0.002 1 97.44 3 LEU B O 1
ATOM 860 N N . THR B 1 4 ? 2.932 -28.562 -1.353 1 96.19 4 THR B N 1
ATOM 861 C CA . THR B 1 4 ? 3.668 -29.203 -0.262 1 96.19 4 THR B CA 1
ATOM 862 C C . THR B 1 4 ? 4.898 -28.375 0.108 1 96.19 4 THR B C 1
ATOM 864 O O . THR B 1 4 ? 5.332 -27.516 -0.663 1 96.19 4 THR B O 1
ATOM 867 N N . GLU B 1 5 ? 5.371 -28.688 1.31 1 95.62 5 GLU B N 1
ATOM 868 C CA . GLU B 1 5 ? 6.562 -27.969 1.755 1 95.62 5 GLU B CA 1
ATOM 869 C C . GLU B 1 5 ? 7.711 -28.141 0.761 1 95.62 5 GLU B C 1
ATOM 871 O O . GLU B 1 5 ? 8.445 -27.188 0.487 1 95.62 5 GLU B O 1
ATOM 876 N N . LEU B 1 6 ? 7.906 -29.297 0.211 1 96.19 6 LEU B N 1
ATOM 877 C CA . LEU B 1 6 ? 8.953 -29.562 -0.769 1 96.19 6 LEU B CA 1
ATOM 878 C C . LEU B 1 6 ? 8.719 -28.75 -2.041 1 96.19 6 LEU B C 1
ATOM 880 O O . LEU B 1 6 ? 9.648 -28.156 -2.586 1 96.19 6 LEU B O 1
ATOM 884 N N . GLN B 1 7 ? 7.488 -28.719 -2.533 1 96.5 7 GLN B N 1
ATOM 885 C CA . GLN B 1 7 ? 7.129 -27.953 -3.715 1 96.5 7 GLN B CA 1
ATOM 886 C C . GLN B 1 7 ? 7.387 -26.453 -3.494 1 96.5 7 GLN B C 1
ATOM 888 O O . GLN B 1 7 ? 7.879 -25.766 -4.391 1 96.5 7 GLN B O 1
ATOM 893 N N . ILE B 1 8 ? 7.078 -25.969 -2.344 1 95.94 8 ILE B N 1
ATOM 894 C CA . ILE B 1 8 ? 7.27 -24.562 -1.99 1 95.94 8 ILE B CA 1
ATOM 895 C C . ILE B 1 8 ? 8.758 -24.234 -2 1 95.94 8 ILE B C 1
ATOM 897 O O . ILE B 1 8 ? 9.172 -23.234 -2.594 1 95.94 8 ILE B O 1
ATOM 901 N N . GLN B 1 9 ? 9.492 -25.047 -1.37 1 94.62 9 GLN B N 1
ATOM 902 C CA . GLN B 1 9 ? 10.93 -24.828 -1.298 1 94.62 9 GLN B CA 1
ATOM 903 C C . GLN B 1 9 ? 11.547 -24.781 -2.691 1 94.62 9 GLN B C 1
ATOM 905 O O . GLN B 1 9 ? 12.367 -23.906 -2.984 1 94.62 9 GLN B O 1
ATOM 910 N N . GLU B 1 10 ? 11.164 -25.688 -3.523 1 95.94 10 GLU B N 1
ATOM 911 C CA . GLU B 1 10 ? 11.672 -25.734 -4.891 1 95.94 10 GLU B CA 1
ATOM 912 C C . GLU B 1 10 ? 11.25 -24.5 -5.68 1 95.94 10 GLU B C 1
ATOM 914 O O . GLU B 1 10 ? 12.055 -23.938 -6.43 1 95.94 10 GLU B O 1
ATOM 919 N N . SER B 1 11 ? 10 -24.172 -5.523 1 95.75 11 SER B N 1
ATOM 920 C CA . SER B 1 11 ? 9.469 -23.031 -6.258 1 95.75 11 SER B CA 1
ATOM 921 C C . SER B 1 11 ? 10.117 -21.719 -5.809 1 95.75 11 SER B C 1
ATOM 923 O O . SER B 1 11 ? 10.492 -20.891 -6.637 1 95.75 11 SER B O 1
ATOM 925 N N . ILE B 1 12 ? 10.289 -21.516 -4.516 1 95.25 12 ILE B N 1
ATOM 926 C CA . ILE B 1 12 ? 10.844 -20.281 -3.959 1 95.25 12 ILE B CA 1
ATOM 927 C C . ILE B 1 12 ? 12.305 -20.156 -4.363 1 95.25 12 ILE B C 1
ATOM 929 O O . ILE B 1 12 ? 12.789 -19.047 -4.617 1 95.25 12 ILE B O 1
ATOM 933 N N . ALA B 1 13 ? 12.961 -21.281 -4.48 1 95.31 13 ALA B N 1
ATOM 934 C CA . ALA B 1 13 ? 14.359 -21.281 -4.887 1 95.31 13 ALA B CA 1
ATOM 935 C C . ALA B 1 13 ? 14.523 -20.703 -6.289 1 95.31 13 ALA B C 1
ATOM 937 O O . ALA B 1 13 ? 15.578 -20.156 -6.621 1 95.31 13 ALA B O 1
ATOM 938 N N . GLU B 1 14 ? 13.508 -20.766 -7.047 1 95.19 14 GLU B N 1
ATOM 939 C CA . GLU B 1 14 ? 13.547 -20.266 -8.422 1 95.19 14 GLU B CA 1
ATOM 940 C C . GLU B 1 14 ? 13.125 -18.812 -8.492 1 95.19 14 GLU B C 1
ATOM 942 O O . GLU B 1 14 ? 13.297 -18.156 -9.531 1 95.19 14 GLU B O 1
ATOM 947 N N . LEU B 1 15 ? 12.547 -18.312 -7.465 1 95.81 15 LEU B N 1
ATOM 948 C CA . LEU B 1 15 ? 12.062 -16.938 -7.398 1 95.81 15 LEU B CA 1
ATOM 949 C C . LEU B 1 15 ? 13.078 -16.047 -6.707 1 95.81 15 LEU B C 1
ATOM 951 O O . LEU B 1 15 ? 13.195 -16.062 -5.48 1 95.81 15 LEU B O 1
ATOM 955 N N . SER B 1 16 ? 13.758 -15.305 -7.418 1 93.06 16 SER B N 1
ATOM 956 C CA . SER B 1 16 ? 14.789 -14.445 -6.844 1 93.06 16 SER B CA 1
ATOM 957 C C . SER B 1 16 ? 14.188 -13.422 -5.891 1 93.06 16 SER B C 1
ATOM 959 O O . SER B 1 16 ? 13.281 -12.672 -6.27 1 93.06 16 SER B O 1
ATOM 961 N N . GLY B 1 17 ? 14.672 -13.469 -4.609 1 97.19 17 GLY B N 1
ATOM 962 C CA . GLY B 1 17 ? 14.336 -12.414 -3.67 1 97.19 17 GLY B CA 1
ATOM 963 C C . GLY B 1 17 ? 13.086 -12.703 -2.863 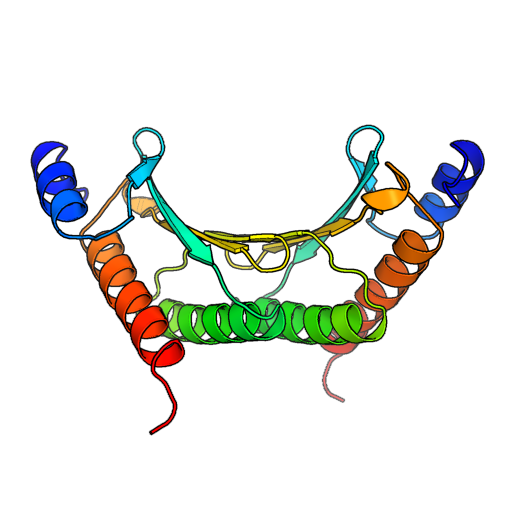1 97.19 17 GLY B C 1
ATOM 964 O O . GLY B 1 17 ? 12.828 -12.055 -1.845 1 97.19 17 GLY B O 1
ATOM 965 N N . TRP B 1 18 ? 12.281 -13.633 -3.291 1 98.44 18 TRP B N 1
ATOM 966 C CA . TRP B 1 18 ? 11.117 -14.039 -2.508 1 98.44 18 TRP B CA 1
ATOM 967 C C . TRP B 1 18 ? 11.531 -14.938 -1.347 1 98.44 18 TRP B C 1
ATOM 969 O O . TRP B 1 18 ? 12.391 -15.805 -1.501 1 98.44 18 TRP B O 1
ATOM 979 N N . LYS B 1 19 ? 10.922 -14.719 -0.239 1 97.38 19 LYS B N 1
ATOM 980 C CA . LYS B 1 19 ? 11.219 -15.508 0.953 1 97.38 19 LYS B CA 1
ATOM 981 C C . LYS B 1 19 ? 9.938 -15.984 1.627 1 97.38 19 LYS B C 1
ATOM 983 O O . LYS B 1 19 ? 8.891 -15.352 1.502 1 97.38 19 LYS B O 1
ATOM 988 N N . ARG B 1 20 ? 10.109 -17 2.334 1 95.62 20 ARG B N 1
ATOM 989 C CA . ARG B 1 20 ? 9.008 -17.469 3.164 1 95.62 20 ARG B CA 1
ATOM 990 C C . ARG B 1 20 ? 8.789 -16.547 4.359 1 95.62 20 ARG B C 1
ATOM 992 O O . ARG B 1 20 ? 9.75 -16.109 4.996 1 95.62 20 ARG B O 1
ATOM 999 N N . LYS B 1 21 ? 7.566 -16.219 4.465 1 94.38 21 LYS B N 1
ATOM 1000 C CA . LYS B 1 21 ? 7.125 -15.539 5.68 1 94.38 21 LYS B CA 1
ATOM 1001 C C . LYS B 1 21 ? 6.148 -16.406 6.473 1 94.38 21 LYS B C 1
ATOM 1003 O O . LYS B 1 21 ? 5.066 -16.734 5.98 1 94.38 21 LYS B O 1
ATOM 1008 N N . ASP B 1 22 ? 6.555 -16.812 7.598 1 88.62 22 ASP B N 1
ATOM 1009 C CA . ASP B 1 22 ? 5.844 -17.812 8.398 1 88.62 22 ASP B CA 1
ATOM 1010 C C . ASP B 1 22 ? 5.5 -19.047 7.566 1 88.62 22 ASP B C 1
ATOM 1012 O O . ASP B 1 22 ? 6.277 -19.453 6.707 1 88.62 22 ASP B O 1
ATOM 1016 N N . GLU B 1 23 ? 4.297 -19.781 7.727 1 88.06 23 GLU B N 1
ATOM 1017 C CA . GLU B 1 23 ? 3.959 -21.031 7.047 1 88.06 23 GLU B CA 1
ATOM 1018 C C . GLU B 1 23 ? 3.105 -20.766 5.812 1 88.06 23 GLU B C 1
ATOM 1020 O O . GLU B 1 23 ? 3.064 -21.594 4.895 1 88.06 23 GLU B O 1
ATOM 1025 N N . LYS B 1 24 ? 2.602 -19.594 5.746 1 95.5 24 LYS B N 1
ATOM 1026 C CA . LYS B 1 24 ? 1.521 -19.469 4.77 1 95.5 24 LYS B CA 1
ATOM 1027 C C . LYS B 1 24 ? 1.852 -18.422 3.709 1 95.5 24 LYS B C 1
ATOM 1029 O O . LYS B 1 24 ? 1.157 -18.328 2.695 1 95.5 24 LYS B O 1
ATOM 1034 N N . TRP B 1 25 ? 2.992 -17.703 3.918 1 97.94 25 TRP B N 1
ATOM 1035 C CA . TRP B 1 25 ? 3.184 -16.531 3.064 1 97.94 25 TRP B CA 1
ATOM 1036 C C . TRP B 1 25 ? 4.559 -16.562 2.406 1 97.94 25 TRP B C 1
ATOM 1038 O O . TRP B 1 25 ? 5.512 -17.109 2.967 1 97.94 25 TRP B O 1
ATOM 1048 N N . ILE B 1 26 ? 4.566 -15.984 1.229 1 98.38 26 ILE B N 1
ATOM 1049 C CA . ILE B 1 26 ? 5.84 -15.523 0.681 1 98.38 26 ILE B CA 1
ATOM 1050 C C . ILE B 1 26 ? 5.828 -14.008 0.543 1 98.38 26 ILE B C 1
ATOM 1052 O O . ILE B 1 26 ? 4.762 -13.398 0.42 1 98.38 26 ILE B O 1
ATOM 1056 N N . GLU B 1 27 ? 7.008 -13.453 0.593 1 98.81 27 GLU B N 1
ATOM 1057 C CA . GLU B 1 27 ? 7.145 -12 0.614 1 98.81 27 GLU B CA 1
ATOM 1058 C C . GLU B 1 27 ? 8.375 -11.547 -0.169 1 98.81 27 GLU B C 1
ATOM 1060 O O . GLU B 1 27 ? 9.398 -12.242 -0.181 1 98.81 27 GLU B O 1
ATOM 1065 N N . LYS B 1 28 ? 8.273 -10.438 -0.827 1 98.81 28 LYS B N 1
ATOM 1066 C CA . LYS B 1 28 ? 9.422 -9.805 -1.468 1 98.81 28 LYS B CA 1
ATOM 1067 C C . LYS B 1 28 ? 9.336 -8.289 -1.376 1 98.81 28 LYS B C 1
ATOM 1069 O O . LYS B 1 28 ? 8.25 -7.715 -1.471 1 98.81 28 LYS B O 1
ATOM 1074 N N . LYS B 1 29 ? 10.469 -7.672 -1.222 1 98.88 29 LYS B N 1
ATOM 1075 C CA . LYS B 1 29 ? 10.609 -6.219 -1.194 1 98.88 29 LYS B CA 1
ATOM 1076 C C . LYS B 1 29 ? 11.227 -5.699 -2.492 1 98.88 29 LYS B C 1
ATOM 1078 O O . LYS B 1 29 ? 12.164 -6.297 -3.021 1 98.88 29 LYS B O 1
ATOM 1083 N N . TYR B 1 30 ? 10.648 -4.684 -2.98 1 98.88 30 TYR B N 1
ATOM 1084 C CA . TYR B 1 30 ? 11.125 -3.977 -4.164 1 98.88 30 TYR B CA 1
ATOM 1085 C C . TYR B 1 30 ? 11.484 -2.533 -3.828 1 98.88 30 TYR B C 1
ATOM 1087 O O . TYR B 1 30 ? 10.68 -1.81 -3.234 1 98.88 30 TYR B O 1
ATOM 1095 N N . ARG B 1 31 ? 12.656 -2.084 -4.258 1 98.69 31 ARG B N 1
ATOM 1096 C CA . ARG B 1 31 ? 13.102 -0.718 -4.004 1 98.69 31 ARG B CA 1
ATOM 1097 C C . ARG B 1 31 ? 13.109 0.102 -5.289 1 98.69 31 ARG B C 1
ATOM 1099 O O . ARG B 1 31 ? 13.406 -0.423 -6.367 1 98.69 31 ARG B O 1
ATOM 1106 N N . PHE B 1 32 ? 12.773 1.36 -5.098 1 98.81 32 PHE B N 1
ATOM 1107 C CA . PHE B 1 32 ? 12.719 2.273 -6.234 1 98.81 32 PHE B CA 1
ATOM 1108 C C . PHE B 1 32 ? 13.523 3.537 -5.953 1 98.81 32 PHE B C 1
ATOM 1110 O O . PHE B 1 32 ? 13.781 3.867 -4.797 1 98.81 32 PHE B O 1
ATOM 1117 N N . LYS B 1 33 ? 13.922 4.223 -6.957 1 97.69 33 LYS B N 1
ATOM 1118 C CA . LYS B 1 33 ? 14.664 5.469 -6.816 1 97.69 33 LYS B CA 1
ATOM 1119 C C . LYS B 1 33 ? 13.742 6.625 -6.438 1 97.69 33 LYS B C 1
ATOM 1121 O O . LYS B 1 33 ? 14.125 7.508 -5.672 1 97.69 33 LYS B O 1
ATOM 1126 N N . GLU B 1 34 ? 12.539 6.598 -6.98 1 98.44 34 GLU B N 1
ATOM 1127 C CA . GLU B 1 34 ? 11.539 7.633 -6.719 1 98.44 34 GLU B CA 1
ATOM 1128 C C . GLU B 1 34 ? 10.242 7.031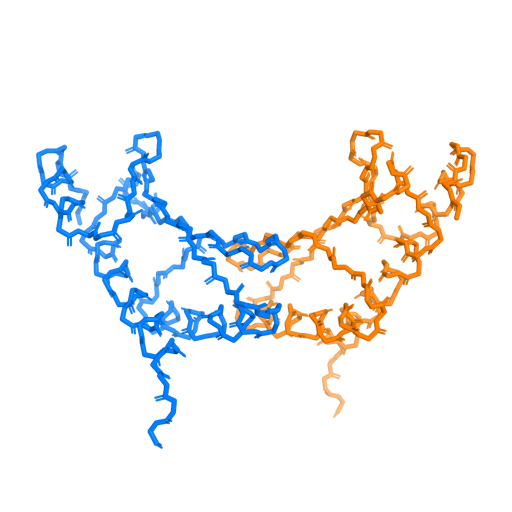 -6.184 1 98.44 34 GLU B C 1
ATOM 1130 O O . GLU B 1 34 ? 9.852 5.938 -6.586 1 98.44 34 GLU B O 1
ATOM 1135 N N . PHE B 1 35 ? 9.562 7.844 -5.41 1 98.81 35 PHE B N 1
ATOM 1136 C CA . PHE B 1 35 ? 8.328 7.414 -4.762 1 98.81 35 PHE B CA 1
ATOM 1137 C C . PHE B 1 35 ? 7.281 7.031 -5.797 1 98.81 35 PHE B C 1
ATOM 1139 O O . PHE B 1 35 ? 6.691 5.949 -5.719 1 98.81 35 PHE B O 1
ATOM 1146 N N . LEU B 1 36 ? 7.137 7.836 -6.793 1 98.88 36 LEU B N 1
ATOM 1147 C CA . LEU B 1 36 ? 6.066 7.605 -7.758 1 98.88 36 LEU B CA 1
ATOM 1148 C C . LEU B 1 36 ? 6.406 6.441 -8.68 1 98.88 36 LEU B C 1
ATOM 1150 O O . LEU B 1 36 ? 5.52 5.875 -9.32 1 98.88 36 LEU B O 1
ATOM 1154 N N . ASP B 1 37 ? 7.672 6.051 -8.797 1 98.75 37 ASP B N 1
ATOM 1155 C CA . ASP B 1 37 ? 8.008 4.828 -9.523 1 98.75 37 ASP B CA 1
ATOM 1156 C C . ASP B 1 37 ? 7.445 3.6 -8.812 1 98.75 37 ASP B C 1
ATOM 1158 O O . ASP B 1 37 ? 6.984 2.66 -9.461 1 98.75 37 ASP B O 1
ATOM 1162 N N . GLY B 1 38 ? 7.562 3.596 -7.508 1 98.94 38 GLY B N 1
ATOM 1163 C CA . GLY B 1 38 ? 6.953 2.521 -6.742 1 98.94 38 GLY B CA 1
ATOM 1164 C C . GLY B 1 38 ? 5.445 2.459 -6.898 1 98.94 38 GLY B C 1
ATOM 1165 O O . GLY B 1 38 ? 4.875 1.372 -7.008 1 98.94 38 GLY B O 1
ATOM 1166 N N . ILE B 1 39 ? 4.852 3.65 -6.938 1 98.94 39 ILE B N 1
ATOM 1167 C CA . ILE B 1 39 ? 3.406 3.727 -7.121 1 98.94 39 ILE B CA 1
ATOM 1168 C C . ILE B 1 39 ? 3.029 3.16 -8.492 1 98.94 39 ILE B C 1
ATOM 1170 O O . ILE B 1 39 ? 2.035 2.441 -8.617 1 98.94 39 ILE B O 1
ATOM 1174 N N . GLU B 1 40 ? 3.82 3.463 -9.445 1 98.94 40 GLU B N 1
ATOM 1175 C CA . GLU B 1 40 ? 3.576 2.916 -10.781 1 98.94 40 GLU B CA 1
ATOM 1176 C C . GLU B 1 40 ? 3.693 1.394 -10.781 1 98.94 40 GLU B C 1
ATOM 1178 O O . GLU B 1 40 ? 2.895 0.705 -11.422 1 98.94 40 GLU B O 1
ATOM 1183 N N . PHE B 1 41 ? 4.68 0.845 -10.141 1 98.94 41 PHE B N 1
ATOM 1184 C CA . PHE B 1 41 ? 4.824 -0.597 -9.984 1 98.94 41 PHE B CA 1
ATOM 1185 C C . PHE B 1 41 ? 3.574 -1.201 -9.352 1 98.94 41 PHE B C 1
ATOM 1187 O O . PHE B 1 41 ? 3.047 -2.201 -9.844 1 98.94 41 PHE B O 1
ATOM 1194 N N . VAL B 1 42 ? 3.055 -0.57 -8.328 1 99 42 VAL B N 1
ATOM 1195 C CA . VAL B 1 42 ? 1.865 -1.039 -7.625 1 99 42 VAL B CA 1
ATOM 1196 C C . VAL B 1 42 ? 0.667 -1.032 -8.57 1 99 42 VAL B C 1
ATOM 1198 O O . VAL B 1 42 ? -0.149 -1.957 -8.555 1 99 42 VAL B O 1
ATOM 1201 N N . ASN B 1 43 ? 0.587 0 -9.383 1 98.94 43 ASN B N 1
ATOM 1202 C CA . ASN B 1 43 ? -0.484 0.052 -10.375 1 98.94 43 ASN B CA 1
ATOM 1203 C C . ASN B 1 43 ? -0.435 -1.146 -11.32 1 98.94 43 ASN B C 1
ATOM 1205 O O . ASN B 1 43 ? -1.46 -1.778 -11.578 1 98.94 43 ASN B O 1
ATOM 1209 N N . GLN B 1 44 ? 0.711 -1.439 -11.789 1 98.94 44 GLN B N 1
ATOM 1210 C CA . GLN B 1 44 ? 0.867 -2.557 -12.711 1 98.94 44 GLN B CA 1
ATOM 1211 C C . GLN B 1 44 ? 0.576 -3.887 -12.023 1 98.94 44 GLN B C 1
ATOM 1213 O O . GLN B 1 44 ? -0.107 -4.746 -12.586 1 98.94 44 GLN B O 1
ATOM 1218 N N . VAL B 1 45 ? 1.07 -4.035 -10.875 1 98.94 45 VAL B N 1
ATOM 1219 C CA . VAL B 1 45 ? 0.813 -5.23 -10.078 1 98.94 45 VAL B CA 1
ATOM 1220 C C . VAL B 1 45 ? -0.688 -5.379 -9.844 1 98.94 45 VAL B C 1
ATOM 1222 O O . VAL B 1 45 ? -1.224 -6.488 -9.891 1 98.94 45 VAL B O 1
ATOM 1225 N N . ALA B 1 46 ? -1.372 -4.305 -9.578 1 98.94 46 ALA B N 1
ATOM 1226 C CA . ALA B 1 46 ? -2.807 -4.328 -9.312 1 98.94 46 ALA B CA 1
ATOM 1227 C C . ALA B 1 46 ? -3.584 -4.836 -10.523 1 98.94 46 ALA B C 1
ATOM 1229 O O . ALA B 1 46 ? -4.512 -5.637 -10.383 1 98.94 46 ALA B O 1
ATOM 1230 N N . HIS B 1 47 ? -3.215 -4.359 -11.633 1 98.88 47 HIS B N 1
ATOM 1231 C CA . HIS B 1 47 ? -3.898 -4.812 -12.836 1 98.88 47 HIS B CA 1
ATOM 1232 C C . HIS B 1 47 ? -3.629 -6.289 -13.102 1 98.88 47 HIS B C 1
ATOM 1234 O O . HIS B 1 47 ? -4.527 -7.027 -13.508 1 98.88 47 HIS B O 1
ATOM 1240 N N . LEU B 1 48 ? -2.396 -6.727 -12.945 1 98.94 48 LEU B N 1
ATOM 1241 C CA . LEU B 1 48 ? -2.09 -8.148 -13.023 1 98.94 48 LEU B CA 1
ATOM 1242 C C . LEU B 1 48 ? -2.963 -8.945 -12.062 1 98.94 48 LEU B C 1
ATOM 1244 O O . LEU B 1 48 ? -3.494 -10 -12.422 1 98.94 48 LEU B O 1
ATOM 1248 N N . SER B 1 49 ? -3.098 -8.492 -10.828 1 98.88 49 SER B N 1
ATOM 1249 C CA . SER B 1 49 ? -3.85 -9.156 -9.773 1 98.88 49 SER B CA 1
ATOM 1250 C C . SER B 1 49 ? -5.309 -9.359 -10.172 1 98.88 49 SER B C 1
ATOM 1252 O O . SER B 1 49 ? -5.891 -10.414 -9.914 1 98.88 49 SER B O 1
ATOM 1254 N N . GLU B 1 50 ? -5.855 -8.312 -10.805 1 98.88 50 GLU B N 1
ATOM 1255 C CA . GLU B 1 50 ? -7.227 -8.43 -11.289 1 98.88 50 GLU B CA 1
ATOM 1256 C C . GLU B 1 50 ? -7.34 -9.492 -12.367 1 98.88 50 GLU B C 1
ATOM 1258 O O . GLU B 1 50 ? -8.297 -10.273 -12.383 1 98.88 50 GLU B O 1
ATOM 1263 N N . ARG B 1 51 ? -6.359 -9.508 -13.258 1 98.62 51 ARG B N 1
ATOM 1264 C CA . ARG B 1 51 ? -6.363 -10.484 -14.344 1 98.62 51 ARG B CA 1
ATOM 1265 C C . ARG B 1 51 ? -6.281 -11.906 -13.812 1 98.62 51 ARG B C 1
ATOM 1267 O O . ARG B 1 51 ? -6.973 -12.805 -14.297 1 98.62 51 ARG B O 1
ATOM 1274 N N . LEU B 1 52 ? -5.5 -12.109 -12.828 1 98.38 52 LEU B N 1
ATOM 1275 C CA . LEU B 1 52 ? -5.262 -13.438 -12.273 1 98.38 52 LEU B CA 1
ATOM 1276 C C . LEU B 1 52 ? -6.301 -13.773 -11.211 1 98.38 52 LEU B C 1
ATOM 1278 O O . LEU B 1 52 ? -6.375 -14.922 -10.75 1 98.38 52 LEU B O 1
ATOM 1282 N N . VAL B 1 53 ? -7.055 -12.734 -10.805 1 98 53 VAL B N 1
ATOM 1283 C CA . VAL B 1 53 ? -7.996 -12.844 -9.695 1 98 53 VAL B CA 1
ATOM 1284 C C . VAL B 1 53 ? -7.281 -13.391 -8.461 1 98 53 VAL B C 1
ATOM 1286 O O . VAL B 1 53 ? -7.762 -14.328 -7.824 1 98 53 VAL B O 1
ATOM 1289 N N . HIS B 1 54 ? -6.152 -12.844 -8.172 1 98.75 54 HIS B N 1
ATOM 1290 C CA . HIS B 1 54 ? -5.285 -13.172 -7.043 1 98.75 54 HIS B CA 1
ATOM 1291 C C . HIS B 1 54 ? -4.527 -11.938 -6.559 1 98.75 54 HIS B C 1
ATOM 1293 O O . HIS B 1 54 ? -3.645 -11.43 -7.258 1 98.75 54 HIS B O 1
ATOM 1299 N N . HIS B 1 55 ? -4.91 -11.5 -5.383 1 98.88 55 HIS B N 1
ATOM 1300 C CA . HIS B 1 55 ? -4.445 -10.195 -4.941 1 98.88 55 HIS B CA 1
ATOM 1301 C C . HIS B 1 55 ? -3.422 -10.32 -3.818 1 98.88 55 HIS B C 1
ATOM 1303 O O . HIS B 1 55 ? -3.668 -11.008 -2.824 1 98.88 55 HIS B O 1
ATOM 1309 N N . PRO B 1 56 ? -2.332 -9.68 -3.959 1 98.88 56 PRO B N 1
ATOM 1310 C CA . PRO B 1 56 ? -1.358 -9.625 -2.865 1 98.88 56 PRO B CA 1
ATOM 1311 C C . PRO B 1 56 ? -1.767 -8.656 -1.758 1 98.88 56 PRO B C 1
ATOM 1313 O O . PRO B 1 56 ? -2.629 -7.801 -1.968 1 98.88 56 PRO B O 1
ATOM 1316 N N . MET B 1 57 ? -1.168 -8.789 -0.609 1 98.88 57 MET B N 1
ATOM 1317 C CA . MET B 1 57 ? -1.049 -7.672 0.319 1 98.88 57 MET B CA 1
ATOM 1318 C C . MET B 1 57 ? 0.108 -6.758 -0.075 1 98.88 57 MET B C 1
ATOM 1320 O O . MET B 1 57 ? 1.188 -7.238 -0.426 1 98.88 57 MET B O 1
ATOM 1324 N N . ILE B 1 58 ? -0.094 -5.48 -0.035 1 99 58 ILE B N 1
ATOM 1325 C CA . ILE B 1 58 ? 0.896 -4.516 -0.499 1 99 58 ILE B CA 1
ATOM 1326 C C . ILE B 1 58 ? 1.201 -3.514 0.613 1 99 58 ILE B C 1
ATOM 1328 O O . ILE B 1 58 ? 0.286 -2.947 1.216 1 99 58 ILE B O 1
ATOM 1332 N N . ALA B 1 59 ? 2.391 -3.316 0.899 1 98.94 59 ALA B N 1
ATOM 1333 C CA . ALA B 1 59 ? 2.842 -2.229 1.764 1 98.94 59 ALA B CA 1
ATOM 1334 C C . ALA B 1 59 ? 3.783 -1.288 1.017 1 98.94 59 ALA B C 1
ATOM 1336 O O . ALA B 1 59 ? 4.668 -1.737 0.284 1 98.94 59 ALA B O 1
ATOM 1337 N N . ILE B 1 60 ? 3.506 -0.043 1.18 1 98.94 60 ILE B N 1
ATOM 1338 C CA . ILE B 1 60 ? 4.34 0.993 0.582 1 98.94 60 ILE B CA 1
ATOM 1339 C C . ILE B 1 60 ? 4.934 1.874 1.679 1 98.94 60 ILE B C 1
ATOM 1341 O O . ILE B 1 60 ? 4.211 2.602 2.359 1 98.94 60 ILE B O 1
ATOM 1345 N N . ASP B 1 61 ? 6.156 1.854 1.854 1 98.75 61 ASP B N 1
ATOM 1346 C CA . ASP B 1 61 ? 6.934 2.693 2.762 1 98.75 61 ASP B CA 1
ATOM 1347 C C . ASP B 1 61 ? 7.902 3.584 1.987 1 98.75 61 ASP B C 1
ATOM 1349 O O . ASP B 1 61 ? 9.086 3.256 1.854 1 98.75 61 ASP B O 1
ATOM 1353 N N . TYR B 1 62 ? 7.383 4.656 1.572 1 98.44 62 TYR B N 1
ATOM 1354 C CA . TYR B 1 62 ? 8.086 5.594 0.699 1 98.44 62 TYR B CA 1
ATOM 1355 C C . TYR B 1 62 ? 8.547 4.902 -0.578 1 98.44 62 TYR B C 1
ATOM 1357 O O . TYR B 1 62 ? 7.738 4.566 -1.442 1 98.44 62 TYR B O 1
ATOM 1365 N N . LYS B 1 63 ? 9.82 4.559 -0.67 1 98.81 63 LYS B N 1
ATOM 1366 C CA . LYS B 1 63 ? 10.375 4.035 -1.916 1 98.81 63 LYS B CA 1
ATOM 1367 C C . LYS B 1 63 ? 10.492 2.514 -1.865 1 98.81 63 LYS B C 1
ATOM 1369 O O . LYS B 1 63 ? 11.078 1.902 -2.764 1 98.81 63 LYS B O 1
ATOM 1374 N N . LEU B 1 64 ? 9.953 1.966 -0.843 1 98.94 64 LEU B N 1
ATOM 1375 C CA . LEU B 1 64 ? 9.984 0.519 -0.654 1 98.94 64 LEU B CA 1
ATOM 1376 C C . LEU B 1 64 ? 8.578 -0.068 -0.759 1 98.94 64 LEU B C 1
ATOM 1378 O O . LEU B 1 64 ? 7.676 0.326 -0.013 1 98.94 64 LEU B O 1
ATOM 1382 N N . VAL B 1 65 ? 8.398 -1.034 -1.716 1 98.94 65 VAL B N 1
ATOM 1383 C CA . VAL B 1 65 ? 7.137 -1.755 -1.856 1 98.94 65 VAL B CA 1
ATOM 1384 C C . VAL B 1 65 ? 7.324 -3.211 -1.435 1 98.94 65 VAL B C 1
ATOM 1386 O O . VAL B 1 65 ? 8.227 -3.895 -1.925 1 98.94 65 VAL B O 1
ATOM 1389 N N . THR B 1 66 ? 6.559 -3.676 -0.534 1 98.94 66 THR B N 1
ATOM 1390 C CA . THR B 1 66 ? 6.551 -5.066 -0.099 1 98.94 66 THR B CA 1
ATOM 1391 C C . THR B 1 66 ? 5.285 -5.773 -0.579 1 98.94 66 THR B C 1
ATOM 1393 O O . THR B 1 66 ? 4.172 -5.289 -0.354 1 98.94 66 THR B O 1
ATOM 1396 N N . LEU B 1 67 ? 5.48 -6.879 -1.23 1 98.94 67 LEU B N 1
ATOM 1397 C CA . LEU B 1 67 ? 4.367 -7.723 -1.648 1 98.94 67 LEU B CA 1
ATOM 1398 C C . LEU B 1 67 ? 4.348 -9.031 -0.864 1 98.94 67 LEU B C 1
ATOM 1400 O O . LEU B 1 67 ? 5.398 -9.641 -0.642 1 98.94 67 LEU B O 1
ATOM 1404 N N . ARG B 1 68 ? 3.23 -9.477 -0.458 1 98.88 68 ARG B N 1
ATOM 1405 C CA . ARG B 1 68 ? 3.023 -10.781 0.168 1 98.88 68 ARG B CA 1
ATOM 1406 C C . ARG B 1 68 ? 1.914 -11.555 -0.535 1 98.88 68 ARG B C 1
ATOM 1408 O O . ARG B 1 68 ? 0.886 -10.984 -0.902 1 98.88 68 ARG B O 1
ATOM 1415 N N . LEU B 1 69 ? 2.154 -12.852 -0.637 1 98.81 69 LEU B N 1
ATOM 1416 C CA . LEU B 1 69 ? 1.211 -13.688 -1.372 1 98.81 69 LEU B CA 1
ATOM 1417 C C . LEU B 1 69 ? 0.841 -14.93 -0.567 1 98.81 69 LEU B C 1
ATOM 1419 O O . LEU B 1 69 ? 1.699 -15.531 0.086 1 98.81 69 LEU B O 1
ATOM 1423 N N . THR B 1 70 ? -0.339 -15.273 -0.569 1 98.69 70 THR B N 1
ATOM 1424 C CA . THR B 1 70 ? -0.918 -16.531 -0.137 1 98.69 70 THR B CA 1
ATOM 1425 C C . THR B 1 70 ? -2.268 -16.766 -0.809 1 98.69 70 THR B C 1
ATOM 1427 O O . THR B 1 70 ? -2.842 -15.852 -1.398 1 98.69 70 THR B O 1
ATOM 1430 N N . THR B 1 71 ? -2.717 -17.969 -0.808 1 98.31 71 THR B N 1
ATOM 1431 C CA . THR B 1 71 ? -4.09 -18.266 -1.194 1 98.31 71 THR B CA 1
ATOM 1432 C C . THR B 1 71 ? -4.949 -18.547 0.036 1 98.31 71 THR B C 1
ATOM 1434 O O . THR B 1 71 ? -4.852 -19.625 0.638 1 98.31 71 THR B O 1
ATOM 1437 N N . TRP B 1 72 ? -5.816 -17.625 0.372 1 97.06 72 TRP B N 1
ATOM 1438 C CA . TRP B 1 72 ? -6.605 -17.672 1.6 1 97.06 72 TRP B CA 1
ATOM 1439 C C . TRP B 1 72 ? -7.473 -18.938 1.646 1 97.06 72 TRP B C 1
ATOM 1441 O O . TRP B 1 72 ? -7.492 -19.641 2.654 1 97.06 72 TRP B O 1
ATOM 1451 N N . SER B 1 73 ? -8.062 -19.203 0.512 1 96.81 73 SER B N 1
ATOM 1452 C CA . SER B 1 73 ? -9.031 -20.297 0.46 1 96.81 73 SER B CA 1
ATOM 1453 C C . SER B 1 73 ? -8.352 -21.656 0.644 1 96.81 73 SER B C 1
ATOM 1455 O O . SER B 1 73 ? -8.984 -22.609 1.073 1 96.81 73 SER B O 1
ATOM 1457 N N . ALA B 1 74 ? -7.102 -21.75 0.262 1 97.5 74 ALA B N 1
ATOM 1458 C CA . ALA B 1 74 ? -6.355 -23 0.37 1 97.5 74 ALA B CA 1
ATOM 1459 C C . ALA B 1 74 ? -5.641 -23.094 1.716 1 97.5 74 ALA B C 1
ATOM 1461 O O . ALA B 1 74 ? -5.133 -24.156 2.082 1 97.5 74 ALA B O 1
ATOM 1462 N N . GLY B 1 75 ? -5.605 -21.922 2.447 1 96.75 75 GLY B N 1
ATOM 1463 C CA . GLY B 1 75 ? -4.91 -21.906 3.725 1 96.75 75 GLY B CA 1
ATOM 1464 C C . GLY B 1 75 ? -3.402 -21.953 3.586 1 96.75 75 GLY B C 1
ATOM 1465 O O . GLY B 1 75 ? -2.709 -22.484 4.457 1 96.75 75 GLY B O 1
ATOM 1466 N N . GLY B 1 76 ? -2.891 -21.516 2.447 1 97.81 76 GLY B N 1
ATOM 1467 C CA . GLY B 1 76 ? -1.46 -21.547 2.186 1 97.81 76 GLY B CA 1
ATOM 1468 C C . GLY B 1 76 ? -1.109 -21.203 0.75 1 97.81 76 GLY B C 1
ATOM 1469 O O . GLY B 1 76 ? -1.824 -20.438 0.094 1 97.81 76 GLY B O 1
ATOM 1470 N N . LEU B 1 77 ? 0.039 -21.703 0.364 1 98.44 77 LEU B N 1
ATOM 1471 C CA . LEU B 1 77 ? 0.557 -21.344 -0.952 1 98.44 77 LEU B CA 1
ATOM 1472 C C . LEU B 1 77 ? 0.07 -22.328 -2.016 1 98.44 77 LEU B C 1
ATOM 1474 O O . LEU B 1 77 ? 0.023 -23.531 -1.777 1 98.44 77 LEU B O 1
ATOM 1478 N N . THR B 1 78 ? -0.305 -21.859 -3.139 1 98.44 78 THR B N 1
ATOM 1479 C CA . THR B 1 78 ? -0.663 -22.641 -4.328 1 98.44 78 THR B CA 1
ATOM 1480 C C . THR B 1 78 ? 0.185 -22.203 -5.523 1 98.44 78 THR B C 1
ATOM 1482 O O . THR B 1 78 ? 1.002 -21.297 -5.414 1 98.44 78 THR B O 1
ATOM 1485 N N . GLU B 1 79 ? -0.07 -22.875 -6.613 1 97.75 79 GLU B N 1
ATOM 1486 C CA . GLU B 1 79 ? 0.654 -22.516 -7.832 1 97.75 79 GLU B CA 1
ATOM 1487 C C . GLU B 1 79 ? 0.338 -21.094 -8.273 1 97.75 79 GLU B C 1
ATOM 1489 O O . GLU B 1 79 ? 1.174 -20.422 -8.883 1 97.75 79 GLU B O 1
ATOM 1494 N N . LEU B 1 80 ? -0.792 -20.594 -7.949 1 98.31 80 LEU B N 1
ATOM 1495 C CA . LEU B 1 80 ? -1.191 -19.25 -8.305 1 98.31 80 LEU B CA 1
ATOM 1496 C C . LEU B 1 80 ? -0.298 -18.219 -7.617 1 98.31 80 LEU B C 1
ATOM 1498 O O . LEU B 1 80 ? 0.008 -17.172 -8.195 1 98.31 80 LEU B O 1
ATOM 1502 N N . ASP B 1 81 ? 0.118 -18.484 -6.445 1 98.69 81 ASP B N 1
ATOM 1503 C CA . ASP B 1 81 ? 1.044 -17.609 -5.734 1 98.69 81 ASP B CA 1
ATOM 1504 C C . ASP B 1 81 ? 2.4 -17.547 -6.438 1 98.69 81 ASP B C 1
ATOM 1506 O O . ASP B 1 81 ? 2.992 -16.484 -6.582 1 98.69 81 ASP B O 1
ATOM 1510 N N . ILE B 1 82 ? 2.816 -18.719 -6.883 1 98.44 82 ILE B N 1
ATOM 1511 C CA . ILE B 1 82 ? 4.109 -18.812 -7.555 1 98.44 82 ILE B CA 1
ATOM 1512 C C . ILE B 1 82 ? 4.047 -18.094 -8.906 1 98.44 82 ILE B C 1
ATOM 1514 O O . ILE B 1 82 ? 4.953 -17.328 -9.25 1 98.44 82 ILE B O 1
ATOM 1518 N N . GLN B 1 83 ? 3.014 -18.359 -9.602 1 98.5 83 GLN B N 1
ATOM 1519 C CA . GLN B 1 83 ? 2.811 -17.688 -10.875 1 98.5 83 GLN B CA 1
ATOM 1520 C C . GLN B 1 83 ? 2.746 -16.172 -10.695 1 98.5 83 GLN B C 1
ATOM 1522 O O . GLN B 1 83 ? 3.385 -15.422 -11.438 1 98.5 83 GLN B O 1
ATOM 1527 N N . SER B 1 84 ? 1.972 -15.672 -9.695 1 98.88 84 SER B N 1
ATOM 1528 C CA . SER B 1 84 ? 1.866 -14.25 -9.406 1 98.88 84 SER B CA 1
ATOM 1529 C C . SER B 1 84 ? 3.236 -13.633 -9.133 1 98.88 84 SER B C 1
ATOM 1531 O O . SER B 1 84 ? 3.586 -12.602 -9.703 1 98.88 84 SER B O 1
ATOM 1533 N N . ALA B 1 85 ? 3.945 -14.289 -8.336 1 98.81 85 ALA B N 1
ATOM 1534 C CA . ALA B 1 85 ? 5.273 -13.82 -7.957 1 98.81 85 ALA B CA 1
ATOM 1535 C C . ALA B 1 85 ? 6.164 -13.648 -9.18 1 98.81 85 ALA B C 1
ATOM 1537 O O . ALA B 1 85 ? 6.836 -12.625 -9.336 1 98.81 85 ALA B O 1
ATOM 1538 N N . ARG B 1 86 ? 6.176 -14.633 -10.023 1 98.56 86 ARG B N 1
ATOM 1539 C CA . ARG B 1 86 ? 6.988 -14.602 -11.234 1 98.56 86 ARG B CA 1
ATOM 1540 C C . ARG B 1 86 ? 6.598 -13.414 -12.117 1 98.56 86 ARG B C 1
ATOM 1542 O O . ARG B 1 86 ? 7.465 -12.695 -12.617 1 98.56 86 ARG B O 1
ATOM 1549 N N . GLU B 1 87 ? 5.355 -13.266 -12.297 1 98.75 87 GLU B N 1
ATOM 1550 C CA . GLU B 1 87 ? 4.871 -12.203 -13.172 1 98.75 87 GLU B CA 1
ATOM 1551 C C . GLU B 1 87 ? 5.102 -10.828 -12.555 1 98.75 87 GLU B C 1
ATOM 1553 O O . GLU B 1 87 ? 5.391 -9.859 -13.266 1 98.75 87 GLU B O 1
ATOM 1558 N N . MET B 1 88 ? 4.992 -10.688 -11.281 1 98.88 88 MET B N 1
ATOM 1559 C CA . MET B 1 88 ? 5.293 -9.43 -10.602 1 98.88 88 MET B CA 1
ATOM 1560 C C . MET B 1 88 ? 6.77 -9.086 -10.719 1 98.88 88 MET B C 1
ATOM 1562 O O . MET B 1 88 ? 7.129 -7.918 -10.891 1 98.88 88 MET B O 1
ATOM 1566 N N . ASP B 1 89 ? 7.594 -10.102 -10.703 1 98.56 89 ASP B N 1
ATOM 1567 C CA . ASP B 1 89 ? 9.023 -9.891 -10.922 1 98.56 89 ASP B CA 1
ATOM 1568 C C . ASP B 1 89 ? 9.289 -9.359 -12.328 1 98.56 89 ASP B C 1
ATOM 1570 O O . ASP B 1 89 ? 10.156 -8.508 -12.523 1 98.56 89 ASP B O 1
ATOM 1574 N N . GLU B 1 90 ? 8.617 -9.898 -13.234 1 98.5 90 GLU B N 1
ATOM 1575 C CA . GLU B 1 90 ? 8.781 -9.445 -14.609 1 98.5 90 GLU B CA 1
ATOM 1576 C C . GLU B 1 90 ? 8.359 -7.988 -14.766 1 98.5 90 GLU B C 1
ATOM 1578 O O . GLU B 1 90 ? 8.984 -7.227 -15.5 1 98.5 90 GLU B O 1
ATOM 1583 N N . ILE B 1 91 ? 7.281 -7.609 -14.148 1 98.75 91 ILE B N 1
ATOM 1584 C CA . ILE B 1 91 ? 6.836 -6.223 -14.156 1 98.75 91 ILE B CA 1
ATOM 1585 C C . ILE B 1 91 ? 7.945 -5.32 -13.625 1 98.75 91 ILE B C 1
ATOM 1587 O O . ILE B 1 91 ? 8.25 -4.281 -14.219 1 98.75 91 ILE B O 1
ATOM 1591 N N . TYR B 1 92 ? 8.469 -5.715 -12.508 1 98.69 92 TYR B N 1
ATOM 1592 C CA . TYR B 1 92 ? 9.531 -4.934 -11.883 1 98.69 92 TYR B CA 1
ATOM 1593 C C . TYR B 1 92 ? 10.719 -4.785 -12.82 1 98.69 92 TYR B C 1
ATOM 1595 O O . TYR B 1 92 ? 11.242 -3.682 -13 1 98.69 92 TYR B O 1
ATOM 1603 N N . LYS B 1 93 ? 11.156 -5.883 -13.422 1 97.88 93 LYS B N 1
ATOM 1604 C CA . LYS B 1 93 ? 12.297 -5.875 -14.336 1 97.88 93 LYS B CA 1
ATOM 1605 C C . LYS B 1 93 ? 12.047 -4.941 -15.516 1 97.88 93 LYS B C 1
ATOM 1607 O O . LYS B 1 93 ? 12.93 -4.172 -15.898 1 97.88 93 LYS B O 1
ATOM 1612 N N . ARG B 1 94 ? 10.914 -5.02 -16.047 1 98 94 ARG B N 1
ATOM 1613 C CA . ARG B 1 94 ? 10.555 -4.188 -17.203 1 98 94 ARG B CA 1
ATOM 1614 C C . ARG B 1 94 ? 10.586 -2.707 -16.828 1 98 94 ARG B C 1
ATOM 1616 O O . ARG B 1 94 ? 11.023 -1.874 -17.625 1 98 94 ARG B O 1
ATOM 1623 N N . GLN B 1 95 ? 10.109 -2.389 -15.633 1 97.44 95 GLN B N 1
ATOM 1624 C CA . GLN B 1 95 ? 10.055 -0.998 -15.203 1 97.44 95 GLN B CA 1
ATOM 1625 C C . GLN B 1 95 ? 11.453 -0.443 -14.953 1 97.44 95 GLN B C 1
ATOM 1627 O O . GLN B 1 95 ? 11.703 0.748 -15.148 1 97.44 95 GLN B O 1
ATOM 1632 N N . GLN B 1 96 ? 12.305 -1.301 -14.539 1 94.88 96 GLN B N 1
ATOM 1633 C CA . GLN B 1 96 ? 13.664 -0.87 -14.219 1 94.88 96 GLN B CA 1
ATOM 1634 C C . GLN B 1 96 ? 14.508 -0.708 -15.484 1 94.88 96 GLN B C 1
ATOM 1636 O O . GLN B 1 96 ? 15.578 -0.105 -15.445 1 94.88 96 GLN B O 1
ATOM 1641 N N . ALA B 1 97 ? 14 -1.312 -16.484 1 89.25 97 ALA B N 1
ATOM 1642 C CA . ALA B 1 97 ? 14.75 -1.248 -17.734 1 89.25 97 ALA B CA 1
ATOM 1643 C C . ALA B 1 97 ? 14.852 0.187 -18.25 1 89.25 97 ALA B C 1
ATOM 1645 O O . ALA B 1 97 ? 13.867 0.931 -18.219 1 89.25 97 ALA B O 1
ATOM 1646 N N . PRO B 1 98 ? 16.062 0.54 -18.484 1 77.69 98 PRO B N 1
ATOM 1647 C CA . PRO B 1 98 ? 16.234 1.881 -19.047 1 77.69 98 PRO B CA 1
ATOM 1648 C C . PRO B 1 98 ? 15.422 2.086 -20.328 1 77.69 98 PRO B C 1
ATOM 1650 O O . PRO B 1 98 ? 15.195 1.136 -21.078 1 77.69 98 PRO B O 1
ATOM 1653 N N . LEU B 1 99 ? 14.641 3.033 -20.312 1 66 99 LEU B N 1
ATOM 1654 C CA . LEU B 1 99 ? 13.977 3.344 -21.578 1 66 99 LEU B CA 1
ATOM 1655 C C . LEU B 1 99 ? 14.984 3.432 -22.719 1 66 99 LEU B C 1
ATOM 1657 O O . LEU B 1 99 ? 15.977 4.156 -22.625 1 66 99 LEU B O 1
ATOM 1661 N N . ILE B 1 100 ? 15 2.434 -23.469 1 46.22 100 ILE B N 1
ATOM 1662 C CA . ILE B 1 100 ? 15.898 2.529 -24.609 1 46.22 100 ILE B CA 1
ATOM 1663 C C . ILE B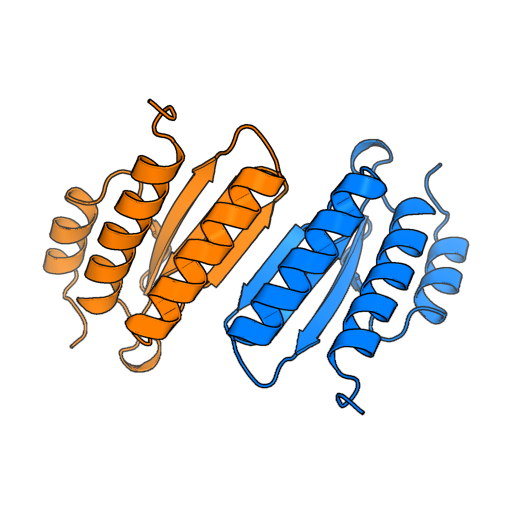 1 100 ? 15.484 3.701 -25.5 1 46.22 100 ILE B C 1
ATOM 1665 O O . ILE B 1 100 ? 14.297 4.02 -25.594 1 46.22 100 ILE B O 1
#

Secondary structure (DSSP, 8-state):
-BPPHHHHHHHHHHSTT-EEETTTEEEEEEE-SSHHHHHHHHHHHHHHHHHHT---EEEEETTEEEEEE-BGGGTB-BHHHHHHHHHHHHHHHHHHS---/-BPPHHHHHHHHHHSTT-EEETTTEEEEEEE-SSHHHHHHHHHHHHHHHHHHT---EEEEETTEEEEEE-BGGGTB-BHHHHHHHHHHHHHHHHHHS---

Radius of gyration: 18.4 Å; Cα contacts (8 Å, |Δi|>4): 297; chains: 2; bounding box: 39×51×48 Å

Nearest PDB structures (foldseek):
  2ebb-assembly1_A-2  TM=9.945E-01  e=2.025E-13  Geobacillus kaustophilus
  3jst-assembly2_B  TM=9.712E-01  e=4.642E-10  Brucella melitensis
  4wil-assembly1_A  TM=9.282E-01  e=4.516E-08  Mus musculus
  2v6u-assembly1_A  TM=9.119E-01  e=9.790E-08  Toxoplasma gondii RH
  4c45-assembly1_A  TM=9.144E-01  e=9.179E-08  Homo sapiens

Foldseek 3Di:
DADDPVRVVVLVVVQPQWDDDDAAKIKHKDFDPAQVLVVVLVVVLVVVCVVLVFDWDWDRDRRMIMTMGGDVVVSHHDVSRSVSSVVSVVSSVVSPDPPD/DADDPVRVVVLVVVQPQWDDDPAAKIKHKDFDPAQVLVVVLVVVLVVVCVVLVFDWDWDRDRRMIMTMGGDVVVSHHDVSRSVSSVVSVVSSVVSPDPPD

pLDDT: mean 96.54, std 6.63, range [45.84, 99.0]